Protein AF-A0A7R9Y5I1-F1 (afdb_monomer_lite)

Radius of gyration: 25.06 Å; chains: 1; bounding box: 106×55×56 Å

Organism: NCBI:txid156133

Sequence (239 aa):
ASYPATSTHGEDSTMQVNLGSGLNMSVQQTVLPGGDVELLLHVRSDYGGGAPDVMLHWGLLLPGSGAWVLPPENSLPPASKVHKRKAIQSPFYRDDQLGHAALTMVVPAGMGAEALTFVMREGYDNWLKDGRSDFVLPLAGAVGSISDELARAAAYAKWELAGKPALDEEAAYDMFEAAVTELQRELRSGAALADLEVRLLGKSSASSAPVQPARSAPAPAPARREVVAPPPRGAAGGG

pLDDT: mean 77.08, std 20.84, range [23.28, 98.06]

Structure (mmCIF, N/CA/C/O backbone):
data_AF-A0A7R9Y5I1-F1
#
_entry.id   AF-A0A7R9Y5I1-F1
#
loop_
_atom_site.group_PDB
_atom_site.id
_atom_site.type_symbol
_atom_site.label_atom_id
_atom_site.label_alt_id
_atom_site.label_comp_id
_atom_site.label_asym_id
_atom_site.label_entity_id
_atom_site.label_seq_id
_atom_site.pdbx_PDB_ins_code
_atom_site.Cartn_x
_atom_site.Cartn_y
_atom_site.Cartn_z
_atom_site.occupancy
_atom_site.B_iso_or_equiv
_atom_site.auth_seq_id
_atom_site.auth_comp_id
_atom_site.auth_asym_id
_atom_site.auth_atom_id
_atom_site.pdbx_PDB_model_num
ATOM 1 N N . ALA A 1 1 ? -24.715 36.093 -13.351 1.00 34.47 1 ALA A N 1
ATOM 2 C CA . ALA A 1 1 ? -24.810 35.096 -12.271 1.00 34.47 1 ALA A CA 1
ATOM 3 C C . ALA A 1 1 ? -23.655 34.130 -12.460 1.00 34.47 1 ALA A C 1
ATOM 5 O O . ALA A 1 1 ? -23.682 33.361 -13.410 1.00 34.47 1 ALA A O 1
ATOM 6 N N . SER A 1 2 ? -22.612 34.257 -11.645 1.00 27.94 2 SER A N 1
ATOM 7 C CA . SER A 1 2 ? -21.444 33.377 -11.699 1.00 27.94 2 SER A CA 1
ATOM 8 C C . SER A 1 2 ? -21.366 32.664 -10.361 1.00 27.94 2 SER A C 1
ATOM 10 O O . SER A 1 2 ? -21.191 33.311 -9.331 1.00 27.94 2 SER A O 1
ATOM 12 N N . TYR A 1 3 ? -21.572 31.353 -10.378 1.00 23.28 3 TYR A N 1
ATOM 13 C CA . TYR A 1 3 ? -21.308 30.498 -9.230 1.00 23.28 3 TYR A CA 1
ATOM 14 C C . TYR A 1 3 ? -19.792 30.290 -9.128 1.00 23.28 3 TYR A C 1
ATOM 16 O O . TYR A 1 3 ? -19.169 30.005 -10.155 1.00 23.28 3 TYR A O 1
ATOM 24 N N . PRO A 1 4 ? -19.170 30.418 -7.946 1.00 31.45 4 PRO A N 1
ATOM 25 C CA . PRO A 1 4 ? -17.821 29.913 -7.764 1.00 31.45 4 PRO A CA 1
ATOM 26 C C . PRO A 1 4 ? -17.862 28.382 -7.763 1.00 31.45 4 PRO A C 1
ATOM 28 O O . PRO A 1 4 ? -18.643 27.768 -7.036 1.00 31.45 4 PRO A O 1
ATOM 31 N N . ALA A 1 5 ? -17.021 27.777 -8.599 1.00 27.78 5 ALA A N 1
ATOM 32 C CA . ALA A 1 5 ? -16.736 26.354 -8.558 1.00 27.78 5 ALA A CA 1
ATOM 33 C C . ALA A 1 5 ? -16.132 26.017 -7.187 1.00 27.78 5 ALA A C 1
ATOM 35 O O . ALA A 1 5 ? -15.043 26.476 -6.842 1.00 27.78 5 ALA A O 1
ATOM 36 N N . THR A 1 6 ? -16.855 25.234 -6.394 1.00 27.58 6 THR A N 1
ATOM 37 C CA . THR A 1 6 ? -16.321 24.562 -5.212 1.00 27.58 6 THR A CA 1
ATOM 38 C C . THR A 1 6 ? -15.284 23.549 -5.674 1.00 27.58 6 THR A C 1
ATOM 40 O O . THR A 1 6 ? -15.627 22.462 -6.134 1.00 27.58 6 THR A O 1
ATOM 43 N N . SER A 1 7 ? -14.016 23.939 -5.576 1.00 25.72 7 SER A N 1
ATOM 44 C CA . SER A 1 7 ? -12.885 23.023 -5.635 1.00 25.72 7 SER A CA 1
ATOM 45 C C . SER A 1 7 ? -12.958 22.148 -4.386 1.00 25.72 7 SER A C 1
ATOM 47 O O . SER A 1 7 ? -12.634 22.591 -3.284 1.00 25.72 7 SER A O 1
ATOM 49 N N . THR A 1 8 ? -13.499 20.944 -4.532 1.00 28.83 8 THR A N 1
ATOM 50 C CA . THR A 1 8 ? -13.425 19.912 -3.502 1.00 28.83 8 THR A CA 1
ATOM 51 C C . THR A 1 8 ? -11.999 19.380 -3.525 1.00 28.83 8 THR A C 1
ATOM 53 O O . THR A 1 8 ? -11.581 18.706 -4.461 1.00 28.83 8 THR A O 1
ATOM 56 N N . HIS A 1 9 ? -11.218 19.786 -2.526 1.00 32.59 9 HIS A N 1
ATOM 57 C CA . HIS A 1 9 ? -9.907 19.221 -2.232 1.00 32.59 9 HIS A CA 1
ATOM 58 C C . HIS A 1 9 ? -10.115 17.737 -1.897 1.00 32.59 9 HIS A C 1
ATOM 60 O O . HIS A 1 9 ? -10.566 17.408 -0.804 1.00 32.59 9 HIS A O 1
ATOM 66 N N . GLY A 1 10 ? -9.859 16.847 -2.856 1.00 36.28 10 GLY A N 1
ATOM 67 C CA . GLY A 1 10 ? -9.491 15.475 -2.532 1.00 36.28 10 GLY A CA 1
ATOM 68 C C . GLY A 1 10 ? -8.057 15.529 -2.026 1.00 36.28 10 GLY A C 1
ATOM 69 O O . GLY A 1 10 ? -7.175 15.977 -2.756 1.00 36.28 10 GLY A O 1
ATOM 70 N N . GLU A 1 11 ? -7.833 15.186 -0.763 1.00 43.94 11 GLU A N 1
ATOM 71 C CA . GLU A 1 11 ? -6.495 15.134 -0.178 1.00 43.94 11 GLU A CA 1
ATOM 72 C C . GLU A 1 11 ? -5.692 14.012 -0.849 1.00 43.94 11 GLU A C 1
ATOM 74 O O . GLU A 1 11 ? -5.769 12.849 -0.460 1.00 43.94 11 GLU A O 1
ATOM 79 N N . ASP A 1 12 ? -4.945 14.360 -1.897 1.00 52.84 12 ASP A N 1
ATOM 80 C CA . ASP A 1 12 ? -4.034 13.447 -2.581 1.00 52.84 12 ASP A CA 1
ATOM 81 C C . ASP A 1 12 ? -2.858 13.129 -1.644 1.00 52.84 12 ASP A C 1
ATOM 83 O O . ASP A 1 12 ? -1.912 13.907 -1.472 1.00 52.84 12 ASP A O 1
ATOM 87 N N . SER A 1 13 ? -2.964 12.003 -0.943 1.00 66.19 13 SER A N 1
ATOM 88 C CA . SER A 1 13 ? -1.971 11.573 0.036 1.00 66.19 13 SER A CA 1
ATOM 89 C C . SER A 1 13 ? -0.846 10.833 -0.677 1.00 66.19 13 SER A C 1
ATOM 91 O O . SER A 1 13 ? -1.005 9.684 -1.091 1.00 66.19 13 SER A O 1
ATOM 93 N N . THR A 1 14 ? 0.313 11.483 -0.807 1.00 82.62 14 THR A N 1
ATOM 94 C CA . THR A 1 14 ? 1.526 10.839 -1.329 1.00 82.62 14 THR A CA 1
ATOM 95 C C . THR A 1 14 ? 2.334 10.209 -0.192 1.00 82.62 14 THR A C 1
ATOM 97 O O . THR A 1 14 ? 2.837 10.909 0.686 1.00 82.62 14 THR A O 1
ATOM 100 N N . MET A 1 15 ? 2.518 8.891 -0.232 1.00 86.12 15 MET A N 1
ATOM 101 C CA . MET A 1 15 ? 3.342 8.119 0.701 1.00 86.12 15 MET A CA 1
ATOM 102 C C . MET A 1 15 ? 4.668 7.720 0.048 1.00 86.12 15 MET A C 1
ATOM 104 O O . MET A 1 15 ? 4.711 7.425 -1.143 1.00 86.12 15 MET A O 1
ATOM 108 N N . GLN A 1 16 ? 5.751 7.678 0.826 1.00 89.50 16 GLN A N 1
ATOM 109 C CA . GLN A 1 16 ? 7.051 7.170 0.371 1.00 89.50 16 GLN A CA 1
ATOM 110 C C . GLN A 1 16 ? 7.378 5.860 1.084 1.00 89.50 16 GLN A C 1
ATOM 112 O O . GLN A 1 16 ? 7.307 5.783 2.311 1.00 89.50 16 GLN A O 1
ATOM 117 N N . VAL A 1 17 ? 7.776 4.851 0.315 1.00 92.00 17 VAL A N 1
ATOM 118 C CA . VAL A 1 17 ? 8.181 3.529 0.793 1.00 92.00 17 VAL A CA 1
ATOM 119 C C . VAL A 1 17 ? 9.608 3.264 0.325 1.00 92.00 17 VAL A C 1
ATOM 121 O O . VAL A 1 17 ? 9.887 3.261 -0.873 1.00 92.00 17 VAL A O 1
ATOM 124 N N . ASN A 1 18 ? 10.518 3.024 1.267 1.00 92.38 18 ASN A N 1
ATOM 125 C CA . ASN A 1 18 ? 11.867 2.564 0.950 1.00 92.38 18 ASN A CA 1
ATOM 126 C C . ASN A 1 18 ? 11.812 1.059 0.668 1.00 92.38 18 ASN A C 1
ATOM 128 O O . ASN A 1 18 ? 11.455 0.280 1.550 1.00 92.38 18 ASN A O 1
ATOM 132 N N . LEU A 1 19 ? 12.149 0.655 -0.556 1.00 94.06 19 LEU A N 1
ATOM 133 C CA . LEU A 1 19 ? 12.110 -0.747 -0.974 1.00 94.06 19 LEU A CA 1
ATOM 134 C C . LEU A 1 19 ? 13.423 -1.490 -0.680 1.00 94.06 19 LEU A C 1
ATOM 136 O O . LEU A 1 19 ? 13.504 -2.696 -0.896 1.00 94.06 19 LEU A O 1
ATOM 140 N N . GLY A 1 20 ? 14.450 -0.795 -0.191 1.00 89.19 20 GLY A N 1
ATOM 141 C CA . GLY A 1 20 ? 15.807 -1.315 -0.077 1.00 89.19 20 GLY A CA 1
ATOM 142 C C . GLY A 1 20 ? 16.564 -1.259 -1.404 1.00 89.19 20 GLY A C 1
ATOM 143 O O . GLY A 1 20 ? 16.027 -0.877 -2.440 1.00 89.19 20 GLY A O 1
ATOM 144 N N . SER A 1 21 ? 17.855 -1.602 -1.365 1.00 86.94 21 SER A N 1
ATOM 145 C CA . SER A 1 21 ? 18.733 -1.616 -2.550 1.00 86.94 21 SER A CA 1
ATOM 146 C C . SER A 1 21 ? 18.765 -0.296 -3.340 1.00 86.94 21 SER A C 1
ATOM 148 O O . SER A 1 21 ? 18.951 -0.309 -4.550 1.00 86.94 21 SER A O 1
ATOM 150 N N . GLY A 1 22 ? 18.562 0.848 -2.674 1.00 91.12 22 GLY A N 1
ATOM 151 C CA . GLY A 1 22 ? 18.509 2.162 -3.331 1.00 91.12 22 GLY A CA 1
ATOM 152 C C . GLY A 1 22 ? 17.258 2.396 -4.186 1.00 91.12 22 GLY A C 1
ATOM 153 O O . GLY A 1 22 ? 17.244 3.329 -4.985 1.00 91.12 22 GLY A O 1
ATOM 154 N N . LEU A 1 23 ? 16.224 1.559 -4.049 1.00 94.62 23 LEU A N 1
ATOM 155 C CA . LEU A 1 23 ? 14.930 1.748 -4.694 1.00 94.62 23 LEU A CA 1
ATOM 156 C C . LEU A 1 23 ? 13.938 2.409 -3.737 1.00 94.62 23 LEU A C 1
ATOM 158 O O . LEU A 1 23 ? 13.774 1.996 -2.588 1.00 94.62 23 LEU A O 1
ATOM 162 N N . ASN A 1 24 ? 13.214 3.395 -4.253 1.00 94.69 24 ASN A N 1
ATOM 163 C CA . ASN A 1 24 ? 12.173 4.109 -3.527 1.00 94.69 24 ASN A CA 1
ATOM 164 C C . ASN A 1 24 ? 10.874 4.080 -4.326 1.00 94.69 24 ASN A C 1
ATOM 166 O O . ASN A 1 24 ? 10.884 4.222 -5.552 1.00 94.69 24 ASN A O 1
ATOM 170 N N . MET A 1 25 ? 9.759 3.913 -3.621 1.00 96.31 25 MET A N 1
ATOM 171 C CA . MET A 1 25 ? 8.425 3.923 -4.196 1.00 96.31 25 MET A CA 1
ATOM 172 C C . MET A 1 25 ? 7.593 5.061 -3.617 1.00 96.31 25 MET A C 1
ATOM 174 O O . MET A 1 25 ? 7.352 5.117 -2.416 1.00 96.31 25 MET A O 1
ATOM 178 N N . SER A 1 26 ? 7.105 5.926 -4.496 1.00 96.12 26 SER A N 1
ATOM 179 C CA . SER A 1 26 ? 6.079 6.912 -4.190 1.00 96.12 26 SER A CA 1
ATOM 180 C C . SER A 1 26 ? 4.714 6.315 -4.504 1.00 96.12 26 SER A C 1
ATOM 182 O O . SER A 1 26 ? 4.522 5.762 -5.585 1.00 96.12 26 SER A O 1
ATOM 184 N N . VAL A 1 27 ? 3.764 6.451 -3.590 1.00 96.38 27 VAL A N 1
ATOM 185 C CA . VAL A 1 27 ? 2.391 5.971 -3.749 1.00 96.38 27 VAL A CA 1
ATOM 186 C C . VAL A 1 27 ? 1.450 7.147 -3.593 1.00 96.38 27 VAL A C 1
ATOM 188 O O . VAL A 1 27 ? 1.446 7.783 -2.546 1.00 96.38 27 VAL A O 1
ATOM 191 N N . GLN A 1 28 ? 0.648 7.416 -4.611 1.00 95.38 28 GLN A N 1
ATOM 192 C CA . GLN A 1 28 ? -0.490 8.326 -4.523 1.00 95.38 28 GLN A CA 1
ATOM 193 C C . GLN A 1 28 ? -1.766 7.511 -4.376 1.00 95.38 28 GLN A C 1
ATOM 195 O O . GLN A 1 28 ? -1.918 6.480 -5.039 1.00 95.38 28 GLN A O 1
ATOM 200 N N . GLN A 1 29 ? -2.651 7.957 -3.488 1.00 94.06 29 GLN A N 1
ATOM 201 C CA . GLN A 1 29 ? -3.946 7.328 -3.262 1.00 94.06 29 GLN A CA 1
ATOM 202 C C . GLN A 1 29 ? -5.057 8.335 -3.509 1.00 94.06 29 GLN A C 1
ATOM 204 O O . GLN A 1 29 ? -5.076 9.403 -2.900 1.00 94.06 29 GLN A O 1
ATOM 209 N N . THR A 1 30 ? -6.010 7.963 -4.357 1.00 90.75 30 THR A N 1
ATOM 210 C CA . THR A 1 30 ? -7.212 8.754 -4.617 1.00 90.75 30 THR A CA 1
ATOM 211 C C . THR A 1 30 ? -8.443 7.913 -4.308 1.00 90.75 30 THR A C 1
ATOM 213 O O . THR A 1 30 ? -8.660 6.865 -4.913 1.00 90.75 30 THR A O 1
ATOM 216 N N . VAL A 1 31 ? -9.269 8.375 -3.367 1.00 86.88 31 VAL A N 1
ATOM 217 C CA . VAL A 1 31 ? -10.574 7.759 -3.094 1.00 86.88 31 VAL A CA 1
ATOM 218 C C . VAL A 1 31 ? -11.566 8.235 -4.155 1.00 86.88 31 VAL A C 1
ATOM 220 O O . VAL A 1 31 ? -11.877 9.424 -4.250 1.00 86.88 31 VAL A O 1
ATOM 223 N N . LEU A 1 32 ? -12.051 7.307 -4.973 1.00 86.31 32 LEU A N 1
ATOM 224 C CA . LEU A 1 32 ? -12.976 7.566 -6.071 1.00 86.31 32 LEU A CA 1
ATOM 225 C C . LEU A 1 32 ? -14.430 7.682 -5.576 1.00 86.31 32 LEU A C 1
ATOM 227 O O . LEU A 1 32 ? -14.791 7.130 -4.529 1.00 86.31 32 LEU A O 1
ATOM 231 N N . PRO A 1 33 ? -15.322 8.335 -6.347 1.00 80.44 33 PRO A N 1
ATOM 232 C CA . PRO A 1 33 ? -16.759 8.279 -6.092 1.00 80.44 33 PRO A CA 1
ATOM 233 C C . PRO A 1 33 ? -17.254 6.824 -6.072 1.00 80.44 33 PRO A C 1
ATOM 235 O O . PRO A 1 33 ? -17.137 6.112 -7.064 1.00 80.44 33 PRO A O 1
ATOM 238 N N . GLY A 1 34 ? -17.807 6.384 -4.939 1.00 76.62 34 GLY A N 1
ATOM 239 C CA . GLY A 1 34 ? -18.168 4.977 -4.695 1.00 76.62 34 GLY A CA 1
ATOM 240 C C . GLY A 1 34 ? -17.264 4.264 -3.684 1.00 76.62 34 GLY A C 1
ATOM 241 O O . GLY A 1 34 ? -17.616 3.178 -3.231 1.00 76.62 34 GLY A O 1
ATOM 242 N N . GLY A 1 35 ? -16.162 4.902 -3.274 1.00 79.75 35 GLY A N 1
ATOM 243 C CA . GLY A 1 35 ? -15.268 4.443 -2.209 1.00 79.75 35 GLY A CA 1
ATOM 244 C C . GLY A 1 35 ? -14.093 3.592 -2.685 1.00 79.75 35 GLY A C 1
ATOM 245 O O . GLY A 1 35 ? -13.255 3.227 -1.864 1.00 79.75 35 GLY A O 1
ATOM 246 N N . ASP A 1 36 ? -14.033 3.243 -3.973 1.00 88.81 36 ASP A N 1
ATOM 247 C CA . ASP A 1 36 ? -12.886 2.532 -4.545 1.00 88.81 36 ASP A CA 1
ATOM 248 C C . ASP A 1 36 ? -11.617 3.377 -4.384 1.00 88.81 36 ASP A C 1
ATOM 250 O O . ASP A 1 36 ? -11.672 4.606 -4.438 1.00 88.81 36 ASP A O 1
ATOM 254 N N . VAL A 1 37 ? -10.467 2.730 -4.211 1.00 92.75 37 VAL A N 1
ATOM 255 C CA . VAL A 1 37 ? -9.187 3.427 -4.030 1.00 92.75 37 VAL A CA 1
ATOM 256 C C . VAL A 1 37 ? -8.325 3.220 -5.264 1.00 92.75 37 VAL A C 1
ATOM 258 O O . VAL A 1 37 ? -7.902 2.099 -5.550 1.00 92.75 37 VAL A O 1
ATOM 261 N N . GLU A 1 38 ? -8.049 4.294 -5.994 1.00 94.94 38 GLU A N 1
ATOM 262 C CA . GLU A 1 38 ? -7.032 4.298 -7.041 1.00 94.94 38 GLU A CA 1
ATOM 263 C C . GLU A 1 38 ? -5.650 4.497 -6.415 1.00 94.94 38 GLU A C 1
ATOM 265 O O . GLU A 1 38 ? -5.439 5.400 -5.605 1.00 94.94 38 GLU A O 1
ATOM 270 N N . LEU A 1 39 ? -4.711 3.639 -6.801 1.00 96.00 39 LEU A N 1
ATOM 271 C CA . LEU A 1 39 ? -3.313 3.694 -6.408 1.00 96.00 39 LEU A CA 1
ATOM 272 C C . LEU A 1 39 ? -2.459 3.969 -7.641 1.00 96.00 39 LEU A C 1
ATOM 274 O O . LEU A 1 39 ? -2.510 3.216 -8.619 1.00 96.00 39 LEU A O 1
ATOM 278 N N . LEU A 1 40 ? -1.619 4.995 -7.554 1.00 96.94 40 LEU A N 1
ATOM 279 C CA . LEU A 1 40 ? -0.566 5.271 -8.522 1.00 96.94 40 LEU A CA 1
ATOM 280 C C . LEU A 1 40 ? 0.795 5.070 -7.850 1.00 96.94 40 LEU A C 1
ATOM 282 O O . LEU A 1 40 ? 1.194 5.830 -6.967 1.00 96.94 40 LEU A O 1
ATOM 286 N N . LEU A 1 41 ? 1.500 4.018 -8.263 1.00 97.56 41 LEU A N 1
ATOM 287 C CA . LEU A 1 41 ? 2.793 3.618 -7.717 1.00 97.56 41 LEU A CA 1
ATOM 288 C C . LEU A 1 41 ? 3.907 4.013 -8.687 1.00 97.56 41 LEU A C 1
ATOM 290 O O . LEU A 1 41 ? 3.934 3.542 -9.822 1.00 97.56 41 LEU A O 1
ATOM 294 N N . HIS A 1 42 ? 4.857 4.824 -8.227 1.00 96.81 42 HIS A N 1
ATOM 295 C CA . HIS A 1 42 ? 6.058 5.207 -8.967 1.00 96.81 42 HIS A CA 1
ATOM 296 C C . HIS A 1 42 ? 7.306 4.690 -8.264 1.00 96.81 42 HIS A C 1
ATOM 298 O O . HIS A 1 42 ? 7.556 5.055 -7.120 1.00 96.81 42 HIS A O 1
ATOM 304 N N . VAL A 1 43 ? 8.129 3.913 -8.963 1.00 96.75 43 VAL A N 1
ATOM 305 C CA . VAL A 1 43 ? 9.401 3.388 -8.456 1.00 96.75 43 VAL A CA 1
ATOM 306 C C . VAL A 1 43 ? 10.568 4.058 -9.171 1.00 96.75 43 VAL A C 1
ATOM 308 O O . VAL A 1 43 ? 10.572 4.187 -10.400 1.00 96.75 43 VAL A O 1
ATOM 311 N N . ARG A 1 44 ? 11.569 4.477 -8.396 1.00 95.12 44 ARG A N 1
ATOM 312 C CA . ARG A 1 44 ? 12.820 5.077 -8.879 1.00 95.12 44 ARG A CA 1
ATOM 313 C C . ARG A 1 44 ? 14.027 4.469 -8.173 1.00 95.12 44 ARG A C 1
ATOM 315 O O . ARG A 1 44 ? 13.896 3.923 -7.081 1.00 95.12 44 ARG A O 1
ATOM 322 N N . SER A 1 45 ? 15.185 4.587 -8.818 1.00 92.75 45 SER A N 1
ATOM 323 C CA . SER A 1 45 ? 16.490 4.212 -8.267 1.00 92.75 45 SER A CA 1
ATOM 324 C C . SER A 1 45 ? 17.312 5.453 -7.938 1.00 92.75 45 SER A C 1
ATOM 326 O O . SER A 1 45 ? 17.414 6.369 -8.757 1.00 92.75 45 SER A O 1
ATOM 328 N N . ASP A 1 46 ? 17.951 5.447 -6.773 1.00 88.69 46 ASP A N 1
ATOM 329 C CA . ASP A 1 46 ? 18.855 6.508 -6.324 1.00 88.69 46 ASP A CA 1
ATOM 330 C C . ASP A 1 46 ? 20.192 6.497 -7.085 1.00 88.69 46 ASP A C 1
ATOM 332 O O . ASP A 1 46 ? 20.920 7.489 -7.094 1.00 88.69 46 ASP A O 1
ATOM 336 N N . TYR A 1 47 ? 20.524 5.389 -7.756 1.00 82.25 47 TYR A N 1
ATOM 337 C CA . TYR A 1 47 ? 21.772 5.239 -8.512 1.00 82.25 47 TYR A CA 1
ATOM 338 C C . TYR A 1 47 ? 21.728 5.879 -9.908 1.00 82.25 47 TYR A C 1
ATOM 340 O O . TYR A 1 47 ? 22.737 5.886 -10.616 1.00 82.25 47 TYR A O 1
ATOM 348 N N . GLY A 1 48 ? 20.577 6.437 -10.300 1.00 73.69 48 GLY A N 1
ATOM 349 C CA . GLY A 1 48 ? 20.339 6.928 -11.655 1.00 73.69 48 GLY A CA 1
ATOM 350 C C . GLY A 1 48 ? 20.304 5.802 -12.697 1.00 73.69 48 GLY A C 1
ATOM 351 O O . GLY A 1 48 ? 20.405 4.619 -12.376 1.00 73.69 48 GLY A O 1
ATOM 352 N N . GLY A 1 49 ? 20.146 6.173 -13.969 1.00 80.94 49 GLY A N 1
ATOM 353 C CA . GLY A 1 49 ? 20.011 5.229 -15.083 1.00 80.94 49 GLY A CA 1
ATOM 354 C C . GLY A 1 49 ? 18.568 5.061 -15.566 1.00 80.94 49 GLY A C 1
ATOM 355 O O . GLY A 1 49 ? 17.739 5.948 -15.376 1.00 80.94 49 GLY A O 1
ATOM 356 N N . GLY A 1 50 ? 18.301 3.942 -16.248 1.00 88.00 50 GLY A N 1
ATOM 357 C CA . GLY A 1 50 ? 16.974 3.608 -16.777 1.00 88.00 50 GLY A CA 1
ATOM 358 C C . GLY A 1 50 ? 15.965 3.239 -15.687 1.00 88.00 50 GLY A C 1
ATOM 359 O O . GLY A 1 50 ? 16.291 3.178 -14.500 1.00 88.00 50 GLY A O 1
ATOM 360 N N . ALA A 1 51 ? 14.725 2.969 -16.090 1.00 91.75 51 ALA A N 1
ATOM 361 C CA . ALA A 1 51 ? 13.672 2.594 -15.159 1.00 91.75 51 ALA A CA 1
ATOM 362 C C . ALA A 1 51 ? 14.012 1.256 -14.481 1.00 91.75 51 ALA A C 1
ATOM 364 O O . ALA A 1 51 ? 14.429 0.327 -15.182 1.00 91.75 51 ALA A O 1
ATOM 365 N N . PRO A 1 52 ? 13.788 1.102 -13.164 1.00 93.38 52 PRO A N 1
ATOM 366 C CA . PRO A 1 52 ? 14.017 -0.167 -12.478 1.00 93.38 52 PRO A CA 1
ATOM 367 C C . PRO A 1 52 ? 13.253 -1.328 -13.135 1.00 93.38 52 PRO A C 1
ATOM 369 O O . PRO A 1 52 ? 12.100 -1.171 -13.543 1.00 93.38 52 PRO A O 1
ATOM 372 N N . ASP A 1 53 ? 13.888 -2.498 -13.236 1.00 93.25 53 ASP A N 1
ATOM 373 C CA . ASP A 1 53 ? 13.230 -3.737 -13.664 1.00 93.25 53 ASP A CA 1
ATOM 374 C C . ASP A 1 53 ? 12.632 -4.438 -12.442 1.00 93.25 53 ASP A C 1
ATOM 376 O O . ASP A 1 53 ? 13.289 -5.234 -11.765 1.00 93.25 53 ASP A O 1
ATOM 380 N N . VAL A 1 54 ? 11.394 -4.065 -12.115 1.00 95.81 54 VAL A N 1
ATOM 381 C CA . VAL A 1 54 ? 10.694 -4.513 -10.910 1.00 95.81 54 VAL A CA 1
ATOM 382 C C . VAL A 1 54 ? 9.302 -5.055 -11.217 1.00 95.81 54 VAL A C 1
ATOM 384 O O . VAL A 1 54 ? 8.638 -4.664 -12.179 1.00 95.81 54 VAL A O 1
ATOM 387 N N . MET A 1 55 ? 8.837 -5.960 -10.360 1.00 97.19 55 MET A N 1
ATOM 388 C CA . MET A 1 55 ? 7.510 -6.560 -10.419 1.00 97.19 55 MET A CA 1
ATOM 389 C C . MET A 1 55 ? 6.844 -6.526 -9.048 1.00 97.19 55 MET A C 1
ATOM 391 O O . MET A 1 55 ? 7.433 -6.956 -8.053 1.00 97.19 55 MET A O 1
ATOM 395 N N . LEU A 1 56 ? 5.585 -6.090 -9.025 1.00 98.06 56 LEU A N 1
ATOM 396 C CA . LEU A 1 56 ? 4.757 -6.085 -7.828 1.00 98.06 56 LEU A CA 1
ATOM 397 C C . LEU A 1 56 ? 4.205 -7.491 -7.577 1.00 98.06 56 LEU A C 1
ATOM 399 O O . LEU A 1 56 ? 3.444 -7.992 -8.403 1.00 98.06 56 LEU A O 1
ATOM 403 N N . HIS A 1 57 ? 4.558 -8.124 -6.455 1.00 97.19 57 HIS A N 1
ATOM 404 C CA . HIS A 1 57 ? 3.927 -9.359 -5.981 1.00 97.19 57 HIS A CA 1
ATOM 405 C C . HIS A 1 57 ? 3.075 -9.057 -4.752 1.00 97.19 57 HIS A C 1
ATOM 407 O O . HIS A 1 57 ? 3.617 -8.734 -3.697 1.00 97.19 57 HIS A O 1
ATOM 413 N N . TRP A 1 58 ? 1.755 -9.126 -4.894 1.00 97.44 58 TRP A N 1
ATOM 414 C CA . TRP A 1 58 ? 0.848 -8.484 -3.947 1.00 97.44 58 TRP A CA 1
ATOM 415 C C . TRP A 1 58 ? -0.443 -9.258 -3.695 1.00 97.44 58 TRP A C 1
ATOM 417 O O . TRP A 1 58 ? -0.849 -10.128 -4.470 1.00 97.44 58 TRP A O 1
ATOM 427 N N . GLY A 1 59 ?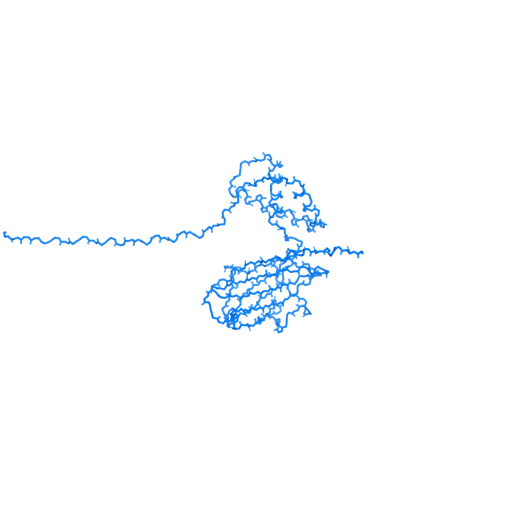 -1.094 -8.892 -2.599 1.00 96.19 59 GLY A N 1
ATOM 428 C CA . GLY A 1 59 ? -2.453 -9.256 -2.235 1.00 96.19 59 GLY A CA 1
ATOM 429 C C . GLY A 1 59 ? -3.082 -8.148 -1.392 1.00 96.19 59 GLY A C 1
ATOM 430 O O . GLY A 1 59 ? -2.482 -7.099 -1.156 1.00 96.19 59 GLY A O 1
ATOM 431 N N . LEU A 1 60 ? -4.304 -8.384 -0.937 1.00 94.25 60 LEU A N 1
ATOM 432 C CA . LEU A 1 60 ? -5.033 -7.474 -0.062 1.00 94.25 60 LEU A CA 1
ATOM 433 C C . LEU A 1 60 ? -5.152 -8.072 1.337 1.00 94.25 60 LEU A C 1
ATOM 435 O O . LEU A 1 60 ? -5.260 -9.289 1.491 1.00 94.25 60 LEU A O 1
ATOM 439 N N . LEU A 1 61 ? -5.150 -7.210 2.347 1.00 91.50 61 LEU A N 1
ATOM 440 C CA . LEU A 1 61 ? -5.451 -7.574 3.725 1.00 91.50 61 LEU A CA 1
ATOM 441 C C . LEU A 1 61 ? -6.875 -7.140 4.051 1.00 91.50 61 LEU A C 1
ATOM 443 O O . LEU A 1 61 ? -7.218 -5.961 3.949 1.00 91.50 61 LEU A O 1
ATOM 447 N N . LEU A 1 62 ? -7.695 -8.111 4.446 1.00 85.56 62 LEU A N 1
ATOM 448 C CA . LEU A 1 62 ? -9.011 -7.858 5.021 1.00 85.56 62 LEU A CA 1
ATOM 449 C C . LEU A 1 62 ? -8.905 -7.656 6.544 1.00 85.56 62 LEU A C 1
ATOM 451 O O . LEU A 1 62 ? -8.012 -8.250 7.167 1.00 85.56 62 LEU A O 1
ATOM 455 N N . PRO A 1 63 ? -9.846 -6.909 7.150 1.00 76.94 63 PRO A N 1
ATOM 456 C CA . PRO A 1 63 ? -9.915 -6.680 8.586 1.00 76.94 63 PRO A CA 1
ATOM 457 C C . PRO A 1 63 ? -9.732 -7.965 9.396 1.00 76.94 63 PRO A C 1
ATOM 459 O O . PRO A 1 63 ? -10.476 -8.934 9.235 1.00 76.94 63 PRO A O 1
ATOM 462 N N . GLY A 1 64 ? -8.721 -7.988 10.267 1.00 69.12 64 GLY A N 1
ATOM 463 C CA . GLY A 1 64 ? -8.467 -9.091 11.204 1.00 69.12 64 GLY A CA 1
ATOM 464 C C . GLY A 1 64 ? -8.062 -10.436 10.582 1.00 69.12 64 GLY A C 1
ATOM 465 O O . GLY A 1 64 ? -7.855 -11.396 11.321 1.00 69.12 64 GLY A O 1
ATOM 466 N N . SER A 1 65 ? -7.933 -10.537 9.255 1.00 71.38 65 SER A N 1
ATOM 467 C CA . SER A 1 65 ? -7.623 -11.806 8.587 1.00 71.38 65 SER A CA 1
ATOM 468 C C . SER A 1 65 ? -6.139 -12.168 8.670 1.00 71.38 65 SER A C 1
ATOM 470 O O . SER A 1 65 ? -5.812 -13.353 8.745 1.00 71.38 65 SER A O 1
ATOM 472 N N . GLY A 1 66 ? -5.242 -11.175 8.599 1.00 71.94 66 GLY A N 1
ATOM 473 C CA . GLY A 1 66 ? -3.785 -11.365 8.515 1.00 71.94 66 GLY A CA 1
ATOM 474 C C . GLY A 1 66 ? -3.301 -12.161 7.288 1.00 71.94 66 GLY A C 1
ATOM 475 O O . GLY A 1 66 ? -2.099 -12.287 7.072 1.00 71.94 66 GLY A O 1
ATOM 476 N N . ALA A 1 67 ? -4.217 -12.703 6.482 1.00 84.38 67 ALA A N 1
ATOM 477 C CA . ALA A 1 67 ? -3.944 -13.505 5.306 1.00 84.38 67 ALA A CA 1
ATOM 478 C C . ALA A 1 67 ? -4.117 -12.673 4.035 1.00 84.38 67 ALA A C 1
ATOM 480 O O . ALA A 1 67 ? -4.971 -11.792 3.954 1.00 84.38 67 ALA A O 1
ATOM 481 N N . TRP A 1 68 ? -3.316 -13.003 3.025 1.00 92.88 68 TRP A N 1
ATOM 482 C CA . TRP A 1 68 ? -3.414 -12.391 1.709 1.00 92.88 68 TRP A CA 1
ATOM 483 C C . TRP A 1 68 ? -4.675 -12.881 1.004 1.00 92.88 68 TRP A C 1
ATOM 485 O O . TRP A 1 68 ? -4.890 -14.087 0.847 1.00 92.88 68 TRP A O 1
ATOM 495 N N . VAL A 1 69 ? -5.480 -11.936 0.539 1.00 92.69 69 VAL A N 1
ATOM 496 C CA . VAL A 1 69 ? -6.676 -12.182 -0.261 1.00 92.69 69 VAL A CA 1
ATOM 497 C C . VAL A 1 69 ? -6.440 -11.669 -1.675 1.00 92.69 69 VAL A C 1
ATOM 499 O O . VAL A 1 69 ? -5.807 -10.633 -1.885 1.00 92.69 69 VAL A O 1
ATOM 502 N N . LEU A 1 70 ? -6.930 -12.416 -2.663 1.00 93.19 70 LEU A N 1
ATOM 503 C CA . LEU A 1 70 ? -6.853 -11.992 -4.053 1.00 93.19 70 LEU A CA 1
ATOM 504 C C . LEU A 1 70 ? -7.899 -10.901 -4.325 1.00 93.19 70 LEU A C 1
ATOM 506 O O . LEU A 1 70 ? -9.061 -11.086 -3.958 1.00 93.19 70 LEU A O 1
ATOM 510 N N . PRO A 1 71 ? -7.528 -9.800 -4.998 1.00 90.19 71 PRO A N 1
ATOM 511 C CA . PRO A 1 71 ? -8.505 -8.883 -5.575 1.00 90.19 71 PRO A CA 1
ATOM 512 C C . PRO A 1 71 ? -9.387 -9.594 -6.624 1.00 90.19 71 PRO A C 1
ATOM 514 O O . PRO A 1 71 ? -8.972 -10.615 -7.190 1.00 90.19 71 PRO A O 1
ATOM 517 N N . PRO A 1 72 ? -10.576 -9.050 -6.935 1.00 87.19 72 PRO A N 1
ATOM 518 C CA . PRO A 1 72 ? -11.390 -9.508 -8.054 1.00 87.19 72 PRO A CA 1
ATOM 519 C C . PRO A 1 72 ? -10.625 -9.447 -9.384 1.00 87.19 72 PRO A C 1
ATOM 521 O O . PRO A 1 72 ? -9.863 -8.518 -9.639 1.00 87.19 72 PRO A O 1
ATOM 524 N N . GLU A 1 73 ? -10.845 -10.423 -10.268 1.00 87.75 73 GLU A N 1
ATOM 525 C CA . GLU A 1 73 ? -10.111 -10.512 -11.541 1.00 87.75 73 GLU A CA 1
ATOM 526 C C . GLU A 1 73 ? -10.341 -9.288 -12.445 1.00 87.75 73 GLU A C 1
ATOM 528 O O . GLU A 1 73 ? -9.437 -8.842 -13.147 1.00 87.75 73 GLU A O 1
ATOM 533 N N . ASN A 1 74 ? -11.532 -8.691 -12.374 1.00 86.25 74 ASN A N 1
ATOM 534 C CA . ASN A 1 74 ? -11.894 -7.488 -13.122 1.00 86.25 74 ASN A CA 1
ATOM 535 C C . ASN A 1 74 ? -11.247 -6.197 -12.591 1.00 86.25 74 ASN A C 1
ATOM 537 O O . ASN A 1 74 ? -11.355 -5.175 -13.261 1.00 86.25 74 ASN A O 1
ATOM 541 N N . SER A 1 75 ? -10.595 -6.223 -11.423 1.00 88.12 75 SER A N 1
ATOM 542 C CA . SER A 1 75 ? -9.852 -5.077 -10.881 1.00 88.12 75 SER A CA 1
ATOM 543 C C . SER A 1 75 ? -8.334 -5.228 -11.036 1.00 88.12 75 SER A C 1
ATOM 545 O O . SER A 1 75 ? -7.570 -4.439 -10.480 1.00 88.12 75 SER A O 1
ATOM 547 N N . LEU A 1 76 ? -7.871 -6.261 -11.748 1.00 93.88 76 LEU A N 1
ATOM 548 C CA . LEU A 1 76 ? -6.447 -6.486 -11.954 1.00 93.88 76 LEU A CA 1
ATOM 549 C C . LEU A 1 76 ? -5.864 -5.488 -12.962 1.00 93.88 76 LEU A C 1
ATOM 551 O O . LEU A 1 76 ? -6.455 -5.272 -14.023 1.00 93.88 76 LEU A O 1
ATOM 555 N N . PRO A 1 77 ? -4.671 -4.933 -12.687 1.00 95.62 77 PRO A N 1
ATOM 556 C CA . PRO A 1 77 ? -3.950 -4.140 -13.670 1.00 95.62 77 PRO A CA 1
ATOM 557 C C . PRO A 1 77 ? -3.671 -4.913 -14.969 1.00 95.62 77 PRO A C 1
ATOM 559 O O . PRO A 1 77 ? -3.597 -6.149 -14.975 1.00 95.62 77 PRO A O 1
ATOM 562 N N . PRO A 1 78 ? -3.458 -4.207 -16.092 1.00 93.75 78 PRO A N 1
ATOM 563 C CA . PRO A 1 78 ? -3.058 -4.844 -17.337 1.00 93.75 78 PRO A CA 1
ATOM 564 C C . PRO A 1 78 ? -1.812 -5.725 -17.167 1.00 93.75 78 PRO A C 1
ATOM 566 O O . PRO A 1 78 ? -0.865 -5.374 -16.468 1.00 93.75 78 PRO A O 1
ATOM 569 N N . ALA A 1 79 ? -1.810 -6.877 -17.842 1.00 95.12 79 ALA A N 1
ATOM 570 C CA . ALA A 1 79 ? -0.737 -7.877 -17.804 1.00 95.12 79 ALA A CA 1
ATOM 571 C C . ALA A 1 79 ? -0.460 -8.526 -16.429 1.00 95.12 79 ALA A C 1
ATOM 573 O O . ALA A 1 79 ? 0.518 -9.272 -16.293 1.00 95.12 79 ALA A O 1
ATOM 574 N N . SER A 1 80 ? -1.332 -8.322 -15.437 1.00 96.75 80 SER A N 1
ATOM 575 C CA . SER A 1 80 ? -1.277 -9.048 -14.172 1.00 96.75 80 SER A CA 1
ATOM 576 C C . SER A 1 80 ? -1.517 -10.550 -14.342 1.00 96.75 80 SER A C 1
ATOM 578 O O . SER A 1 80 ? -2.272 -10.995 -15.207 1.00 96.75 80 SER A O 1
ATOM 580 N N . LYS A 1 81 ? -0.887 -11.355 -13.481 1.00 95.50 81 LYS A N 1
ATOM 581 C CA . LYS A 1 81 ? -1.059 -12.814 -13.440 1.00 95.50 81 LYS A CA 1
ATOM 582 C C . LYS A 1 81 ? -1.283 -13.296 -12.017 1.00 95.50 81 LYS A C 1
ATOM 584 O O . LYS A 1 81 ? -0.551 -12.917 -11.105 1.00 95.50 81 LYS A O 1
ATOM 589 N N . VAL A 1 82 ? -2.238 -14.204 -11.837 1.00 94.44 82 VAL A N 1
ATOM 590 C CA . VAL A 1 82 ? -2.418 -14.906 -10.563 1.00 94.44 82 VAL A CA 1
ATOM 591 C C . VAL A 1 82 ? -1.240 -15.859 -10.346 1.00 94.44 82 VAL A C 1
ATOM 593 O O . VAL A 1 82 ? -1.020 -16.795 -11.115 1.00 94.44 82 VAL A O 1
ATOM 596 N N . HIS A 1 83 ? -0.488 -15.649 -9.270 1.00 89.19 83 HIS A N 1
ATOM 597 C CA . HIS A 1 83 ? 0.647 -16.471 -8.875 1.00 89.19 83 HIS A CA 1
ATOM 598 C C . HIS A 1 83 ? 0.235 -17.454 -7.774 1.00 89.19 83 HIS A C 1
ATOM 600 O O . HIS A 1 83 ? -0.157 -17.065 -6.671 1.00 89.19 83 HIS A O 1
ATOM 606 N N . LYS A 1 84 ? 0.319 -18.759 -8.073 1.00 88.38 84 LYS A N 1
ATOM 607 C CA . LYS A 1 84 ? 0.032 -19.868 -7.135 1.00 88.38 84 LYS A CA 1
ATOM 608 C C . LYS A 1 84 ? -1.319 -19.759 -6.402 1.00 88.38 84 LYS A C 1
ATOM 610 O O . LYS A 1 84 ? -1.471 -20.328 -5.327 1.00 88.38 84 LYS A O 1
ATOM 615 N N . ARG A 1 85 ? -2.296 -19.042 -6.976 1.00 85.25 85 ARG A N 1
ATOM 616 C CA . ARG A 1 85 ? -3.618 -18.758 -6.376 1.00 85.25 85 ARG A CA 1
ATOM 617 C C . ARG A 1 85 ? -3.566 -18.059 -5.007 1.00 85.25 85 ARG A C 1
ATOM 619 O O . ARG A 1 85 ? -4.511 -18.178 -4.238 1.00 85.25 85 ARG A O 1
ATOM 626 N N . LYS A 1 86 ? -2.467 -17.372 -4.689 1.00 85.50 86 LYS A N 1
ATOM 627 C CA . LYS A 1 86 ? -2.267 -16.709 -3.386 1.00 85.50 86 LYS A CA 1
ATOM 628 C C . LYS A 1 86 ? -1.911 -15.234 -3.496 1.00 85.50 86 LYS A C 1
ATOM 630 O O . LYS A 1 86 ? -2.146 -14.486 -2.561 1.00 85.50 86 LYS A O 1
ATOM 635 N N . ALA A 1 87 ? -1.344 -14.838 -4.627 1.00 93.88 87 ALA A N 1
ATOM 636 C CA . ALA A 1 87 ? -0.932 -13.473 -4.881 1.00 93.88 87 ALA A CA 1
ATOM 637 C C . ALA A 1 87 ? -1.116 -13.137 -6.359 1.00 93.88 87 ALA A C 1
ATOM 639 O O . ALA A 1 87 ? -1.292 -14.023 -7.201 1.00 93.88 87 ALA A O 1
ATOM 640 N N . ILE A 1 88 ? -1.021 -11.857 -6.672 1.00 97.19 88 ILE A N 1
ATOM 641 C CA . ILE A 1 88 ? -0.985 -11.316 -8.021 1.00 97.19 88 ILE A CA 1
ATOM 642 C C . ILE A 1 88 ? 0.435 -10.845 -8.315 1.00 97.19 88 ILE A C 1
ATOM 644 O O . ILE A 1 88 ? 1.114 -10.304 -7.448 1.00 97.19 88 ILE A O 1
ATOM 648 N N . GLN A 1 89 ? 0.887 -11.052 -9.547 1.00 97.25 89 GLN A N 1
ATOM 649 C CA . GLN A 1 89 ? 2.085 -10.425 -10.084 1.00 97.25 89 GLN A CA 1
ATOM 650 C C . GLN A 1 89 ? 1.690 -9.391 -11.130 1.00 97.25 89 GLN A C 1
ATOM 652 O O . GLN A 1 89 ? 1.110 -9.768 -12.146 1.00 97.25 89 GLN A O 1
ATOM 657 N N . SER A 1 90 ? 2.010 -8.122 -10.886 1.00 97.88 90 SER A N 1
ATOM 658 C CA . SER A 1 90 ? 1.754 -7.009 -11.806 1.00 97.88 90 SER A CA 1
ATOM 659 C C . SER A 1 90 ? 3.078 -6.394 -12.269 1.00 97.88 90 SER A C 1
ATOM 661 O O . SER A 1 90 ? 3.905 -6.039 -11.423 1.00 97.88 90 SER A O 1
ATOM 663 N N . PRO A 1 91 ? 3.321 -6.278 -13.585 1.00 97.25 91 PRO A N 1
ATOM 664 C CA . PRO A 1 91 ? 4.480 -5.557 -14.093 1.00 97.25 91 PRO A CA 1
ATOM 665 C C . PRO A 1 91 ? 4.272 -4.041 -13.983 1.00 97.25 91 PRO A C 1
ATOM 667 O O . PRO A 1 91 ? 3.143 -3.562 -14.058 1.00 97.25 91 PRO A O 1
ATOM 670 N N . PHE A 1 92 ? 5.366 -3.292 -13.862 1.00 97.00 92 PHE A N 1
ATOM 671 C CA . PHE A 1 92 ? 5.344 -1.839 -14.015 1.00 97.00 92 PHE A CA 1
ATOM 672 C C . PHE A 1 92 ? 5.562 -1.458 -15.483 1.00 97.00 92 PHE A C 1
ATOM 674 O O . PHE A 1 92 ? 6.344 -2.096 -16.194 1.00 97.00 92 PHE A O 1
ATOM 681 N N . TYR A 1 93 ? 4.906 -0.388 -15.931 1.00 95.75 93 TYR A N 1
ATOM 682 C CA . TYR A 1 93 ? 5.293 0.306 -17.152 1.00 95.75 93 TYR A CA 1
ATOM 683 C C . TYR A 1 93 ? 6.631 1.004 -16.917 1.00 95.75 93 TYR A C 1
ATOM 685 O O . TYR A 1 93 ? 6.800 1.695 -15.915 1.00 95.75 93 TYR A O 1
ATOM 693 N N . ARG A 1 94 ? 7.586 0.816 -17.824 1.00 94.56 94 ARG A N 1
ATOM 694 C CA . ARG A 1 94 ? 8.943 1.348 -17.689 1.00 94.56 94 ARG A CA 1
ATOM 695 C C . ARG A 1 94 ? 9.136 2.515 -18.645 1.00 94.56 94 ARG A C 1
ATOM 697 O O . ARG A 1 94 ? 8.937 2.363 -19.848 1.00 94.56 94 ARG A O 1
ATOM 704 N N . ASP A 1 95 ? 9.569 3.645 -18.104 1.00 92.50 95 ASP A N 1
ATOM 705 C CA . ASP A 1 95 ? 10.055 4.783 -18.873 1.00 92.50 95 ASP A CA 1
ATOM 706 C C . ASP A 1 95 ? 11.551 4.962 -18.605 1.00 92.50 95 ASP A C 1
ATOM 708 O O . ASP A 1 95 ? 11.969 5.598 -17.634 1.00 92.50 95 ASP A O 1
ATOM 712 N N . ASP A 1 96 ? 12.367 4.360 -19.470 1.00 90.62 96 ASP A N 1
ATOM 713 C CA . ASP A 1 96 ? 13.824 4.417 -19.359 1.00 90.62 96 ASP A CA 1
ATOM 714 C C . ASP A 1 96 ? 14.388 5.824 -19.600 1.00 90.62 96 ASP A C 1
ATOM 716 O O . ASP A 1 96 ? 15.482 6.119 -19.122 1.00 90.62 96 ASP A O 1
ATOM 720 N N . GLN A 1 97 ? 13.664 6.706 -20.301 1.00 87.56 97 GLN A N 1
ATOM 721 C CA . GLN A 1 97 ? 14.114 8.083 -20.526 1.00 87.56 97 GLN A CA 1
ATOM 722 C C . GLN A 1 97 ? 13.950 8.932 -19.267 1.00 87.56 97 GLN A C 1
ATOM 724 O O . GLN A 1 97 ? 14.818 9.742 -18.945 1.00 87.56 97 GLN A O 1
ATOM 729 N N . LEU A 1 98 ? 12.842 8.735 -18.551 1.00 86.38 98 LEU A N 1
ATOM 730 C CA . LEU A 1 98 ? 12.548 9.422 -17.295 1.00 86.38 98 LEU A CA 1
ATOM 731 C C . LEU A 1 98 ? 13.033 8.654 -16.053 1.00 86.38 98 LEU A C 1
ATOM 733 O O . LEU A 1 98 ? 12.819 9.123 -14.934 1.00 86.38 98 LEU A O 1
ATOM 737 N N . GLY A 1 99 ? 13.655 7.483 -16.228 1.00 90.69 99 GLY A N 1
ATOM 738 C CA . GLY A 1 99 ? 14.240 6.683 -15.149 1.00 90.69 99 GLY A CA 1
ATOM 739 C C . GLY A 1 99 ? 13.228 6.209 -14.102 1.00 90.69 99 GLY A C 1
ATOM 740 O O . GLY A 1 99 ? 13.578 6.057 -12.931 1.00 90.69 99 GLY A O 1
ATOM 741 N N . HIS A 1 100 ? 11.961 6.019 -14.484 1.00 90.12 100 HIS A N 1
ATOM 742 C CA . HIS A 1 100 ? 10.906 5.633 -13.546 1.00 90.12 100 HIS A CA 1
ATOM 743 C C . HIS A 1 100 ? 10.051 4.483 -14.071 1.00 90.12 100 HIS A C 1
ATOM 745 O O . HIS A 1 100 ? 9.782 4.365 -15.267 1.00 90.12 100 HIS A O 1
ATOM 751 N N . ALA A 1 101 ? 9.609 3.636 -13.147 1.00 96.50 101 ALA A N 1
ATOM 752 C CA . ALA A 1 101 ? 8.635 2.588 -13.402 1.00 96.50 101 ALA A CA 1
ATOM 753 C C . ALA A 1 101 ? 7.307 2.975 -12.734 1.00 96.50 101 ALA A C 1
ATOM 755 O O . ALA A 1 101 ? 7.316 3.439 -11.595 1.00 96.50 101 ALA A O 1
ATOM 756 N N . ALA A 1 102 ? 6.179 2.822 -13.426 1.00 96.94 102 ALA A N 1
ATOM 757 C CA . ALA A 1 102 ? 4.862 3.236 -12.945 1.00 96.94 102 ALA A CA 1
ATOM 758 C C . ALA A 1 102 ? 3.822 2.115 -13.062 1.00 96.94 102 ALA A C 1
ATOM 760 O O . ALA A 1 102 ? 3.836 1.330 -14.011 1.00 96.94 102 ALA A O 1
ATOM 761 N N . LEU A 1 103 ? 2.910 2.044 -12.097 1.00 97.75 103 LEU A N 1
ATOM 762 C CA . LEU A 1 103 ? 1.770 1.133 -12.102 1.00 97.75 103 LEU A CA 1
ATOM 763 C C . LEU A 1 103 ? 0.550 1.857 -11.536 1.00 97.75 103 LEU A C 1
ATOM 765 O O . LEU A 1 103 ? 0.627 2.446 -10.462 1.00 97.75 103 LEU A O 1
ATOM 769 N N . THR A 1 104 ? -0.574 1.766 -12.240 1.00 96.44 104 THR A N 1
ATOM 770 C CA . THR A 1 104 ? -1.879 2.237 -11.763 1.00 96.44 104 THR A CA 1
ATOM 771 C C . THR A 1 104 ? -2.782 1.043 -11.511 1.00 96.44 104 THR A C 1
ATOM 773 O O . THR A 1 104 ? -2.800 0.089 -12.296 1.00 96.44 104 THR A O 1
ATOM 776 N N . MET A 1 105 ? -3.534 1.086 -10.417 1.00 95.38 105 MET A N 1
ATOM 777 C CA . MET A 1 105 ? -4.462 0.025 -10.046 1.00 95.38 105 MET A CA 1
ATOM 778 C C . MET A 1 105 ? -5.608 0.555 -9.193 1.00 95.38 105 MET A C 1
ATOM 780 O O . MET A 1 105 ? -5.454 1.559 -8.510 1.00 95.38 105 MET A O 1
ATOM 784 N N . VAL A 1 106 ? -6.738 -0.150 -9.198 1.00 94.25 106 VAL A N 1
ATOM 785 C CA . VAL A 1 106 ? -7.902 0.191 -8.374 1.00 94.25 106 VAL A CA 1
ATOM 786 C C . VAL A 1 106 ? -8.184 -0.949 -7.408 1.00 94.25 106 VAL A C 1
ATOM 788 O O . VAL A 1 106 ? -8.259 -2.114 -7.809 1.00 94.25 106 VAL A O 1
ATOM 791 N N . VAL A 1 107 ? -8.347 -0.613 -6.132 1.00 93.94 107 VAL A N 1
ATOM 792 C CA . VAL A 1 107 ? -8.800 -1.535 -5.094 1.00 93.94 107 VAL A CA 1
ATOM 793 C C . VAL A 1 107 ? -10.294 -1.302 -4.842 1.00 93.94 107 VAL A C 1
ATOM 795 O O . VAL A 1 107 ? -10.660 -0.219 -4.384 1.00 93.94 107 VAL A O 1
ATOM 798 N N . PRO A 1 108 ? -11.164 -2.293 -5.120 1.00 90.12 108 PRO A N 1
ATOM 799 C CA . PRO A 1 108 ? -12.604 -2.126 -4.944 1.00 90.12 108 PRO A CA 1
ATOM 800 C C . PRO A 1 108 ? -13.015 -2.006 -3.472 1.00 90.12 108 PRO A C 1
ATOM 802 O O . PRO A 1 108 ? -12.671 -2.867 -2.654 1.00 90.12 108 PRO A O 1
ATOM 805 N N . ALA A 1 109 ? -13.849 -1.018 -3.150 1.00 84.31 109 ALA A N 1
ATOM 806 C CA . ALA A 1 109 ? -14.380 -0.786 -1.805 1.00 84.31 109 ALA A CA 1
ATOM 807 C C . ALA A 1 109 ? -15.215 -1.957 -1.288 1.00 84.31 109 ALA A C 1
ATOM 809 O O . ALA A 1 109 ? -15.184 -2.280 -0.102 1.00 84.31 109 ALA A O 1
ATOM 810 N N . GLY A 1 110 ? -15.938 -2.633 -2.189 1.00 79.19 110 GLY A N 1
ATOM 811 C CA . GLY A 1 110 ? -16.825 -3.751 -1.855 1.00 79.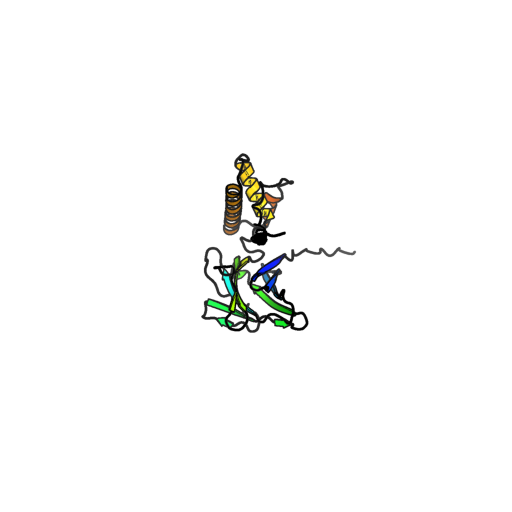19 110 GLY A CA 1
ATOM 812 C C . GLY A 1 110 ? -16.121 -4.953 -1.216 1.00 79.19 110 GLY A C 1
ATOM 813 O O . GLY A 1 110 ? -16.788 -5.819 -0.657 1.00 79.19 110 GLY A O 1
ATOM 814 N N . MET A 1 111 ? -14.787 -5.007 -1.271 1.00 83.12 111 MET A N 1
ATOM 815 C CA . MET A 1 111 ? -13.991 -6.018 -0.572 1.00 83.12 111 MET A CA 1
ATOM 816 C C . MET A 1 111 ? -13.768 -5.696 0.908 1.00 83.12 111 MET A C 1
ATOM 818 O O . MET A 1 111 ? -13.457 -6.602 1.674 1.00 83.12 111 MET A O 1
ATOM 822 N N . GLY A 1 112 ? -13.886 -4.426 1.307 1.00 82.62 112 GLY A N 1
ATOM 823 C CA . GLY A 1 112 ? -13.556 -3.975 2.657 1.00 82.62 112 GLY A CA 1
ATOM 824 C C . GLY A 1 112 ? -12.082 -4.171 3.015 1.00 82.62 112 GLY A C 1
ATOM 825 O O . GLY A 1 112 ? -11.781 -4.444 4.169 1.00 82.62 112 GLY A O 1
ATOM 826 N N . ALA A 1 113 ? -11.169 -4.103 2.041 1.00 89.19 113 ALA A N 1
ATOM 827 C CA . ALA A 1 113 ? -9.737 -4.243 2.293 1.00 89.19 113 ALA A CA 1
ATOM 828 C C . ALA A 1 113 ? -9.193 -3.050 3.098 1.00 89.19 113 ALA A C 1
ATOM 830 O O . ALA A 1 113 ? -9.531 -1.903 2.816 1.00 89.19 113 ALA A O 1
ATOM 831 N N . GLU A 1 114 ? -8.323 -3.323 4.072 1.00 87.81 114 GLU A N 1
ATOM 832 C CA . GLU A 1 114 ? -7.682 -2.290 4.901 1.00 87.81 114 GLU A CA 1
ATOM 833 C C . GLU A 1 114 ? -6.301 -1.887 4.377 1.00 87.81 114 GLU A C 1
ATOM 835 O O . GLU A 1 114 ? -5.849 -0.762 4.588 1.00 87.81 114 GLU A O 1
ATOM 840 N N . ALA A 1 115 ? -5.622 -2.800 3.683 1.00 91.62 115 ALA A N 1
ATOM 841 C CA . ALA A 1 115 ? -4.288 -2.564 3.156 1.00 91.62 115 ALA A CA 1
ATOM 842 C C . ALA A 1 115 ? -4.002 -3.406 1.909 1.00 91.62 115 ALA A C 1
ATOM 844 O O . ALA A 1 115 ? -4.544 -4.499 1.723 1.00 91.62 115 ALA A O 1
ATOM 845 N N . LEU A 1 116 ? -3.073 -2.918 1.094 1.00 94.56 116 LEU A N 1
ATOM 846 C CA . LEU A 1 116 ? -2.345 -3.710 0.114 1.00 94.56 116 LEU A CA 1
ATOM 847 C C . LEU A 1 116 ? -1.079 -4.253 0.786 1.00 94.56 116 LEU A C 1
ATOM 849 O O . LEU A 1 116 ? -0.294 -3.500 1.355 1.00 94.56 116 LEU A O 1
ATOM 853 N N . THR A 1 117 ? -0.867 -5.564 0.727 1.00 95.25 117 THR A N 1
ATOM 854 C CA . THR A 1 117 ? 0.356 -6.209 1.223 1.00 95.25 117 THR A CA 1
ATOM 855 C C . THR A 1 117 ? 1.169 -6.750 0.060 1.00 95.25 117 THR A C 1
ATOM 857 O O . THR A 1 117 ? 0.603 -7.266 -0.909 1.00 95.25 117 THR A O 1
ATOM 860 N N . PHE A 1 118 ? 2.489 -6.571 0.100 1.00 97.25 118 PHE A N 1
ATOM 861 C CA . PHE A 1 118 ? 3.316 -6.854 -1.064 1.00 97.25 118 PHE A CA 1
ATOM 862 C C . PHE A 1 118 ? 4.793 -7.110 -0.761 1.00 97.25 118 PHE A C 1
ATOM 864 O O . PHE A 1 118 ? 5.327 -6.744 0.280 1.00 97.25 118 PHE A O 1
ATOM 871 N N . VAL A 1 119 ? 5.475 -7.687 -1.746 1.00 96.88 119 VAL A N 1
ATOM 872 C CA . VAL A 1 119 ? 6.939 -7.741 -1.861 1.00 96.88 119 VAL A CA 1
ATOM 873 C C . VAL A 1 119 ? 7.333 -7.359 -3.282 1.00 96.88 119 VAL A C 1
ATOM 875 O O . VAL A 1 119 ? 6.589 -7.649 -4.226 1.00 96.88 119 VAL A O 1
ATOM 878 N N . MET A 1 120 ? 8.486 -6.707 -3.455 1.00 97.44 120 MET A N 1
ATOM 879 C CA . MET A 1 120 ? 9.000 -6.391 -4.796 1.00 97.44 120 MET A CA 1
ATOM 880 C C . MET A 1 120 ? 9.898 -7.505 -5.277 1.00 97.44 120 MET A C 1
ATOM 882 O O . MET A 1 120 ? 10.688 -8.042 -4.511 1.00 97.44 120 MET A O 1
ATOM 886 N N . ARG A 1 121 ? 9.808 -7.827 -6.563 1.00 95.94 121 ARG A N 1
ATOM 887 C CA . ARG A 1 121 ? 10.823 -8.633 -7.227 1.00 95.94 121 ARG A CA 1
ATOM 888 C C . ARG A 1 121 ? 11.621 -7.753 -8.171 1.00 95.94 121 ARG A C 1
ATOM 890 O O . ARG A 1 121 ? 11.058 -7.257 -9.140 1.00 95.94 121 ARG A O 1
ATOM 897 N N . GLU A 1 122 ? 12.900 -7.582 -7.886 1.00 93.25 122 GLU A N 1
ATOM 898 C CA . GLU A 1 122 ? 13.874 -6.937 -8.759 1.00 93.25 122 GLU A CA 1
ATOM 899 C C . GLU A 1 122 ? 14.532 -7.997 -9.658 1.00 93.25 122 GLU A C 1
ATOM 901 O O . GLU A 1 122 ? 15.006 -9.042 -9.195 1.00 93.25 122 GLU A O 1
ATOM 906 N N . GLY A 1 123 ? 14.516 -7.762 -10.970 1.00 88.19 123 GLY A N 1
ATOM 907 C CA . GLY A 1 123 ? 14.978 -8.733 -11.958 1.00 88.19 123 GLY A CA 1
ATOM 908 C C . GLY A 1 123 ? 14.260 -10.089 -11.850 1.00 88.19 123 GLY A C 1
ATOM 909 O O . GLY A 1 123 ? 13.034 -10.176 -11.721 1.00 88.19 123 GLY A O 1
ATOM 910 N N . TYR A 1 124 ? 15.022 -11.185 -11.938 1.00 83.56 124 TYR A N 1
ATOM 911 C CA . TYR A 1 124 ? 14.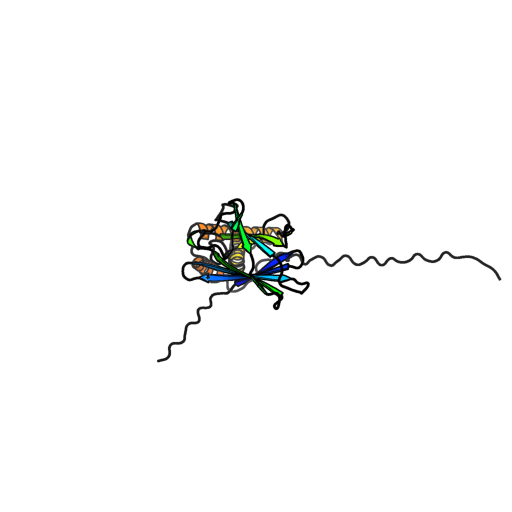444 -12.531 -12.037 1.00 83.56 124 TYR A CA 1
ATOM 912 C C . TYR A 1 124 ? 14.051 -13.154 -10.688 1.00 83.56 124 TYR A C 1
ATOM 914 O O . TYR A 1 124 ? 12.997 -13.793 -10.614 1.00 83.56 124 TYR A O 1
ATOM 922 N N . ASP A 1 125 ? 14.868 -12.984 -9.644 1.00 86.44 125 ASP A N 1
ATOM 923 C CA . ASP A 1 125 ? 14.686 -13.688 -8.360 1.00 86.44 125 ASP A CA 1
ATOM 924 C C . ASP A 1 125 ? 15.217 -12.920 -7.136 1.00 86.44 125 ASP A C 1
ATOM 926 O O . ASP A 1 125 ? 15.440 -13.510 -6.079 1.00 86.44 125 ASP A O 1
ATOM 930 N N . ASN A 1 126 ? 15.435 -11.605 -7.254 1.00 93.56 126 ASN A N 1
ATOM 931 C CA . ASN A 1 126 ? 15.775 -10.797 -6.087 1.00 93.56 126 ASN A CA 1
ATOM 932 C C . ASN A 1 126 ? 14.490 -10.268 -5.443 1.00 93.56 126 ASN A C 1
ATOM 934 O O . ASN A 1 126 ? 13.754 -9.513 -6.071 1.00 93.56 126 ASN A O 1
ATOM 938 N N . TRP A 1 127 ? 14.203 -10.674 -4.208 1.00 95.44 127 TRP A N 1
ATOM 939 C CA . TRP A 1 127 ? 12.975 -10.302 -3.504 1.00 95.44 127 TRP A CA 1
ATOM 940 C C . TRP A 1 127 ? 13.262 -9.257 -2.434 1.00 95.44 127 TRP A C 1
ATOM 942 O O . TRP A 1 127 ? 14.010 -9.506 -1.491 1.00 95.44 127 TRP A O 1
ATOM 952 N N . LEU A 1 128 ? 12.620 -8.105 -2.565 1.00 96.12 128 LEU A N 1
ATOM 953 C CA . LEU A 1 128 ? 12.704 -6.993 -1.637 1.00 96.12 128 LEU A CA 1
ATOM 954 C C . LEU A 1 128 ? 11.513 -7.034 -0.677 1.00 96.12 128 LEU A C 1
ATOM 956 O O . LEU A 1 128 ? 10.363 -7.230 -1.090 1.00 96.12 128 LEU A O 1
ATOM 960 N N . LYS A 1 129 ? 11.812 -6.848 0.606 1.00 92.81 129 LYS A N 1
ATOM 961 C CA . LYS A 1 129 ? 10.905 -7.007 1.745 1.00 92.81 129 LYS A CA 1
ATOM 962 C C . LYS A 1 129 ? 11.136 -5.904 2.772 1.00 92.81 129 LYS A C 1
ATOM 964 O O . LYS A 1 129 ? 12.219 -5.320 2.808 1.00 92.81 129 LYS A O 1
ATOM 969 N N . ASP A 1 130 ? 10.163 -5.698 3.655 1.00 89.81 130 ASP A N 1
ATOM 970 C CA . ASP A 1 130 ? 10.314 -4.827 4.819 1.00 89.81 130 ASP A CA 1
ATOM 971 C C . ASP A 1 130 ? 11.044 -5.578 5.944 1.00 89.81 130 ASP A C 1
ATOM 973 O O . ASP A 1 130 ? 10.458 -6.199 6.839 1.00 89.81 130 ASP A O 1
ATOM 977 N N . GLY A 1 131 ? 12.369 -5.647 5.816 1.00 88.31 131 GLY A N 1
ATOM 978 C CA . GLY A 1 131 ? 13.218 -6.445 6.692 1.00 88.31 131 GLY A CA 1
ATOM 979 C C . GLY A 1 131 ? 12.890 -7.939 6.603 1.00 88.31 131 GLY A C 1
ATOM 980 O O 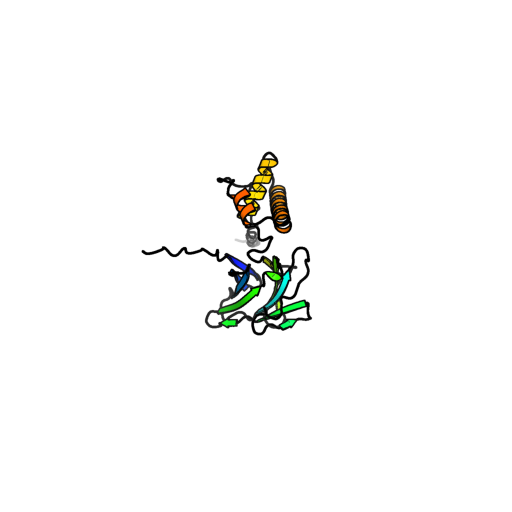. GLY A 1 131 ? 13.328 -8.628 5.684 1.00 88.31 131 GLY A O 1
ATOM 981 N N . ARG A 1 132 ? 12.151 -8.462 7.589 1.00 83.69 132 ARG A N 1
ATOM 982 C CA . ARG A 1 132 ? 11.725 -9.879 7.646 1.00 83.69 132 ARG A CA 1
ATOM 983 C C . ARG A 1 132 ? 10.257 -10.090 7.275 1.00 83.69 132 ARG A C 1
ATOM 985 O O . ARG A 1 132 ? 9.813 -11.237 7.234 1.00 83.69 132 ARG A O 1
ATOM 992 N N . SER A 1 133 ? 9.538 -9.009 7.004 1.00 85.69 133 SER A N 1
ATOM 993 C CA . SER A 1 133 ? 8.102 -8.998 6.754 1.00 85.69 133 SER A CA 1
ATOM 994 C C . SER A 1 133 ? 7.798 -8.516 5.341 1.00 85.69 133 SER A C 1
ATOM 996 O O . SER A 1 133 ? 8.660 -7.992 4.638 1.00 85.69 133 SER A O 1
ATOM 998 N N . ASP A 1 134 ? 6.565 -8.726 4.904 1.00 93.06 134 ASP A N 1
ATOM 999 C CA . ASP A 1 134 ? 6.080 -8.136 3.662 1.00 93.06 134 ASP A CA 1
ATOM 1000 C C . ASP A 1 134 ? 5.728 -6.662 3.909 1.00 93.06 134 ASP A C 1
ATOM 1002 O O . ASP A 1 134 ? 5.377 -6.284 5.029 1.00 93.06 134 ASP A O 1
ATOM 1006 N N . PHE A 1 135 ? 5.818 -5.827 2.877 1.00 94.19 135 PHE A N 1
ATOM 1007 C CA . PHE A 1 135 ? 5.379 -4.442 2.980 1.00 94.19 135 PHE A CA 1
ATOM 1008 C C . PHE A 1 135 ? 3.863 -4.387 3.176 1.00 94.19 135 PHE A C 1
ATOM 1010 O O . PHE A 1 135 ? 3.114 -5.210 2.633 1.00 94.19 135 PHE A O 1
ATOM 1017 N N . VAL A 1 136 ? 3.412 -3.380 3.918 1.00 92.25 136 VAL A N 1
ATOM 1018 C CA . VAL A 1 136 ? 1.995 -3.090 4.138 1.00 92.25 136 VAL A CA 1
ATOM 1019 C C . VAL A 1 136 ? 1.744 -1.632 3.783 1.00 92.25 136 VAL A C 1
ATOM 1021 O O . VAL A 1 136 ? 2.350 -0.729 4.353 1.00 92.25 136 VAL A O 1
ATOM 1024 N N . LEU A 1 137 ? 0.849 -1.417 2.826 1.00 91.62 137 LEU A N 1
ATOM 1025 C CA . LEU A 1 137 ? 0.375 -0.115 2.382 1.00 91.62 137 LEU A CA 1
ATOM 1026 C C . LEU A 1 137 ? -1.092 0.033 2.809 1.00 91.62 137 LEU A C 1
ATOM 1028 O O . LEU A 1 137 ? -1.963 -0.556 2.163 1.00 91.62 137 LEU A O 1
ATOM 1032 N N . PRO A 1 138 ? -1.386 0.784 3.883 1.00 90.12 138 PRO A N 1
ATOM 1033 C CA . PRO A 1 138 ? -2.758 1.079 4.285 1.00 90.12 138 PRO A CA 1
ATOM 1034 C C . PRO A 1 138 ? -3.517 1.790 3.164 1.00 90.12 138 PRO A C 1
ATOM 1036 O O . PRO A 1 138 ? -2.969 2.689 2.524 1.00 90.12 138 PRO A O 1
ATOM 1039 N N . LEU A 1 139 ? -4.768 1.395 2.931 1.00 89.56 139 LEU A N 1
ATOM 1040 C CA . LEU A 1 139 ? -5.618 2.012 1.915 1.00 89.56 139 LEU A CA 1
ATOM 1041 C C . LEU A 1 139 ? -6.327 3.240 2.488 1.00 89.56 139 LEU A C 1
ATOM 1043 O O . LEU A 1 139 ? -6.873 3.198 3.591 1.00 89.56 139 LEU A O 1
ATOM 1047 N N . ALA A 1 140 ? -6.337 4.331 1.729 1.00 83.81 140 ALA A N 1
ATOM 1048 C CA . ALA A 1 140 ? -7.064 5.541 2.082 1.00 83.81 140 ALA A CA 1
ATOM 1049 C C . ALA A 1 140 ? -8.565 5.246 2.217 1.00 83.81 140 ALA A C 1
ATOM 1051 O O . ALA A 1 140 ? -9.153 4.560 1.383 1.00 83.81 140 ALA A O 1
ATOM 1052 N N . GLY A 1 141 ? -9.192 5.749 3.281 1.00 70.12 141 GLY A N 1
ATOM 1053 C CA . GLY A 1 141 ? -10.620 5.535 3.528 1.00 70.12 141 GLY A CA 1
ATOM 1054 C C . GLY A 1 141 ? -10.977 4.129 4.021 1.00 70.12 141 GLY A C 1
ATOM 1055 O O . GLY A 1 141 ? -12.148 3.871 4.306 1.00 70.12 141 GLY A O 1
ATOM 1056 N N . ALA A 1 142 ? -9.998 3.232 4.190 1.00 64.88 142 ALA A N 1
ATOM 1057 C CA . ALA A 1 142 ? -10.219 2.007 4.937 1.00 64.88 142 ALA A CA 1
ATOM 1058 C C . ALA A 1 142 ? -10.632 2.336 6.375 1.00 64.88 142 ALA A C 1
ATOM 1060 O O . ALA A 1 142 ? -10.092 3.244 7.014 1.00 64.88 142 ALA A O 1
ATOM 1061 N N . VAL A 1 143 ? -11.567 1.545 6.896 1.00 49.38 143 VAL A N 1
ATOM 1062 C CA . VAL A 1 143 ? -12.035 1.551 8.286 1.00 49.38 143 VAL A CA 1
ATOM 1063 C C . VAL A 1 143 ? -10.854 1.175 9.196 1.00 49.38 143 VAL A C 1
ATOM 1065 O O . VAL A 1 143 ? -10.704 0.031 9.597 1.00 49.38 143 VAL A O 1
ATOM 1068 N N . GLY A 1 144 ? -9.957 2.124 9.466 1.00 52.59 144 GLY A N 1
ATOM 1069 C CA . GLY A 1 144 ? -8.704 1.878 10.180 1.00 52.59 144 GLY A CA 1
ATOM 1070 C C . GLY A 1 144 ? -7.492 2.693 9.720 1.00 52.59 144 GLY A C 1
ATOM 1071 O O . GLY A 1 144 ? -6.497 2.687 10.447 1.00 52.59 144 GLY A O 1
ATOM 1072 N N . SER A 1 145 ? -7.559 3.444 8.607 1.00 55.94 145 SER A N 1
ATOM 1073 C CA . SER A 1 145 ? -6.545 4.465 8.285 1.00 55.94 145 SER A CA 1
ATOM 1074 C C . SER A 1 145 ? -6.789 5.714 9.139 1.00 55.94 145 SER A C 1
ATOM 1076 O O . SER A 1 145 ? -7.225 6.764 8.671 1.00 55.94 145 SER A O 1
ATOM 1078 N N . ILE A 1 146 ? -6.600 5.569 10.445 1.00 67.56 146 ILE A N 1
ATOM 1079 C CA . ILE A 1 146 ? -6.648 6.693 11.375 1.00 67.56 146 ILE A CA 1
ATOM 1080 C C . ILE A 1 146 ? -5.501 7.622 11.000 1.00 67.56 146 ILE A C 1
ATOM 1082 O O . ILE A 1 146 ? -4.350 7.190 10.972 1.00 67.56 146 ILE A O 1
ATOM 1086 N N . SER A 1 147 ? -5.808 8.883 10.708 1.00 73.00 147 SER A N 1
ATOM 1087 C CA . SER A 1 147 ? -4.764 9.875 10.480 1.00 73.00 147 SER A CA 1
ATOM 1088 C C . SER A 1 147 ? -3.896 10.022 11.734 1.00 73.00 147 SER A C 1
ATOM 1090 O O . SER A 1 147 ? -4.392 9.940 12.861 1.00 73.00 147 SER A O 1
ATOM 1092 N N . ASP A 1 148 ? -2.598 10.280 11.557 1.00 67.44 148 ASP A N 1
ATOM 1093 C CA . ASP A 1 148 ? -1.674 10.535 12.673 1.00 67.44 148 ASP A CA 1
ATOM 1094 C C . ASP A 1 148 ? -2.216 11.611 13.626 1.00 67.44 148 ASP A C 1
ATOM 1096 O O . ASP A 1 148 ? -2.038 11.532 14.842 1.00 67.44 148 ASP A O 1
ATOM 1100 N N . GLU A 1 149 ? -2.899 12.618 13.084 1.00 76.88 149 GLU A N 1
ATOM 1101 C CA . GLU A 1 149 ? -3.510 13.693 13.856 1.00 76.88 149 GLU A CA 1
ATOM 1102 C C . GLU A 1 149 ? -4.665 13.192 14.731 1.00 76.88 149 GLU A C 1
ATOM 1104 O O . GLU A 1 149 ? -4.703 13.480 15.930 1.00 76.88 149 GLU A O 1
ATOM 1109 N N . LEU A 1 150 ? -5.563 12.376 14.172 1.00 80.31 150 LEU A N 1
ATOM 1110 C CA . LEU A 1 150 ? -6.676 11.786 14.909 1.00 80.31 150 LEU A CA 1
ATOM 1111 C C . LEU A 1 150 ? -6.188 10.810 15.990 1.00 80.31 150 LEU A C 1
ATOM 1113 O O . LEU A 1 150 ? -6.693 10.831 17.115 1.00 80.31 150 LEU A O 1
ATOM 1117 N N . ALA A 1 151 ? -5.165 10.005 15.683 1.00 79.56 151 ALA A N 1
ATOM 1118 C CA . ALA A 1 151 ? -4.519 9.115 16.647 1.00 79.56 151 ALA A CA 1
ATOM 1119 C C . ALA A 1 151 ? -3.896 9.900 17.812 1.00 79.56 151 ALA A C 1
ATOM 1121 O O . ALA A 1 151 ? -4.109 9.560 18.979 1.00 79.56 151 ALA A O 1
ATOM 1122 N N . ARG A 1 152 ? -3.184 10.996 17.514 1.00 80.69 152 ARG A N 1
ATOM 1123 C CA . ARG A 1 152 ? -2.604 11.889 18.531 1.00 80.69 152 ARG A CA 1
ATOM 1124 C C . ARG A 1 152 ? -3.675 12.550 19.388 1.00 80.69 152 ARG A C 1
ATOM 1126 O O . ARG A 1 152 ? -3.523 12.591 20.606 1.00 80.69 152 ARG A O 1
ATOM 1133 N N . ALA A 1 153 ? -4.758 13.034 18.782 1.00 87.12 153 ALA A N 1
ATOM 1134 C CA . ALA A 1 153 ? -5.867 13.640 19.511 1.00 87.12 153 ALA A CA 1
ATOM 1135 C C . ALA A 1 153 ? -6.555 12.630 20.446 1.00 87.12 153 ALA A C 1
ATOM 1137 O O . ALA A 1 153 ? -6.846 12.956 21.597 1.00 87.12 153 ALA A O 1
ATOM 1138 N N . ALA A 1 154 ? -6.753 11.385 19.998 1.00 87.31 154 ALA A N 1
ATOM 1139 C CA . ALA A 1 154 ? -7.290 10.316 20.839 1.00 87.31 154 ALA A CA 1
ATOM 1140 C C . ALA A 1 154 ? -6.345 9.936 21.989 1.00 87.31 154 ALA A C 1
ATOM 1142 O O . ALA A 1 154 ? -6.796 9.797 23.128 1.00 87.31 154 ALA A O 1
ATOM 1143 N N . ALA A 1 155 ? -5.044 9.803 21.719 1.00 87.56 155 ALA A N 1
ATOM 1144 C CA . ALA A 1 155 ? -4.043 9.523 22.746 1.00 87.56 155 ALA A CA 1
ATOM 1145 C C . ALA A 1 155 ? -3.993 10.643 23.796 1.00 87.56 155 ALA A C 1
ATOM 1147 O O . ALA A 1 155 ? -4.005 10.374 24.997 1.00 87.56 155 ALA A O 1
ATOM 1148 N N . TYR A 1 156 ? -4.036 11.903 23.352 1.00 87.81 156 TYR A N 1
ATOM 1149 C CA . TYR A 1 156 ? -4.094 13.063 24.236 1.00 87.81 156 TYR A CA 1
ATOM 1150 C C . TYR A 1 156 ? -5.361 13.057 25.099 1.00 87.81 156 TYR A C 1
ATOM 1152 O O . TYR A 1 156 ? -5.263 13.166 26.318 1.00 87.81 156 TYR A O 1
ATOM 1160 N N . ALA A 1 157 ? -6.540 12.840 24.510 1.00 88.62 157 ALA A N 1
ATOM 1161 C CA . ALA A 1 157 ? -7.795 12.770 25.260 1.00 88.62 157 ALA A CA 1
ATOM 1162 C C . ALA A 1 157 ? -7.771 11.675 26.346 1.00 88.62 157 ALA A C 1
ATOM 1164 O O . ALA A 1 157 ? -8.271 11.883 27.454 1.00 88.62 157 ALA A O 1
ATOM 1165 N N . LYS A 1 158 ? -7.147 10.524 26.061 1.00 88.69 158 LYS A N 1
ATOM 1166 C CA . LYS A 1 158 ? -6.933 9.455 27.051 1.00 88.69 158 LYS A CA 1
ATOM 1167 C C . LYS A 1 158 ? -5.980 9.876 28.163 1.00 88.69 158 LYS A C 1
ATOM 1169 O O . LYS A 1 158 ? -6.271 9.632 29.332 1.00 88.69 158 LYS A O 1
ATOM 1174 N N . TRP A 1 159 ? -4.873 10.525 27.815 1.00 92.00 159 TRP A N 1
ATOM 1175 C CA . TRP A 1 159 ? -3.918 11.056 28.783 1.00 92.00 159 TRP A CA 1
ATOM 1176 C C . TRP A 1 159 ? -4.563 12.096 29.712 1.00 92.00 159 TRP A C 1
ATOM 1178 O O . TRP A 1 159 ? -4.344 12.059 30.924 1.00 92.00 159 TRP A O 1
ATOM 1188 N N . GLU A 1 160 ? -5.424 12.971 29.182 1.00 92.19 160 GLU A N 1
ATOM 1189 C CA . GLU A 1 160 ? -6.196 13.920 29.992 1.00 92.19 160 GLU A CA 1
ATOM 1190 C C . GLU A 1 160 ? -7.170 13.215 30.939 1.00 92.19 160 GLU A C 1
ATOM 1192 O O . GLU A 1 160 ? -7.213 13.545 32.125 1.00 92.19 160 GLU A O 1
ATOM 1197 N N . LEU A 1 161 ? -7.910 12.218 30.442 1.00 88.25 161 LEU A N 1
ATOM 1198 C CA . LEU A 1 161 ? -8.835 11.425 31.256 1.00 88.25 161 LEU A CA 1
ATOM 1199 C C . LEU A 1 161 ? -8.109 10.646 32.367 1.00 88.25 161 LEU A C 1
ATOM 1201 O O . LEU A 1 161 ? -8.658 10.471 33.453 1.00 88.25 161 LEU A O 1
ATOM 1205 N N . ALA A 1 162 ? -6.865 10.228 32.121 1.00 89.25 162 ALA A N 1
ATOM 1206 C CA . ALA A 1 162 ? -5.996 9.571 33.097 1.00 89.25 162 ALA A CA 1
ATOM 1207 C C . ALA A 1 162 ? -5.381 10.534 34.136 1.00 89.25 162 ALA A C 1
ATOM 1209 O O . ALA A 1 162 ? -4.607 10.100 34.988 1.00 89.25 162 ALA A O 1
ATOM 1210 N N . GLY A 1 163 ? -5.701 11.832 34.083 1.00 91.06 163 GLY A N 1
ATOM 1211 C CA . GLY A 1 163 ? -5.173 12.834 35.013 1.00 91.06 163 GLY A CA 1
ATOM 1212 C C . GLY A 1 163 ? -3.780 13.348 34.651 1.00 91.06 163 GLY A C 1
ATOM 1213 O O . GLY A 1 163 ? -3.091 13.884 35.516 1.00 91.06 163 GLY A O 1
ATOM 1214 N N . LYS A 1 164 ? -3.374 13.205 33.384 1.00 91.62 164 LYS A N 1
ATOM 1215 C CA . LYS A 1 164 ? -2.095 13.682 32.835 1.00 91.62 164 LYS A CA 1
ATOM 1216 C C . LYS A 1 164 ? -0.866 13.151 33.593 1.00 91.62 164 LYS A C 1
ATOM 1218 O O . LYS A 1 164 ? -0.047 13.948 34.060 1.00 91.62 164 LYS A O 1
ATOM 1223 N N . PRO A 1 165 ? -0.716 11.820 33.743 1.00 91.94 165 PRO A N 1
ATOM 1224 C CA . PRO A 1 165 ? 0.457 11.244 34.394 1.00 91.94 165 PRO A CA 1
ATOM 1225 C C . PRO A 1 165 ? 1.746 11.639 33.664 1.00 91.94 165 PRO A C 1
ATOM 1227 O O . PRO A 1 165 ? 1.744 11.855 32.451 1.00 91.94 165 PRO A O 1
ATOM 1230 N N . ALA A 1 166 ? 2.864 11.697 34.386 1.00 91.44 166 ALA A N 1
ATOM 1231 C CA . ALA A 1 166 ? 4.167 11.728 33.733 1.00 91.44 166 ALA A CA 1
ATOM 1232 C C . ALA A 1 166 ? 4.376 10.391 33.005 1.00 91.44 166 ALA A C 1
ATOM 1234 O O . ALA A 1 166 ? 4.211 9.334 33.612 1.00 91.44 166 ALA A O 1
ATOM 1235 N N . LEU A 1 167 ? 4.700 10.452 31.716 1.00 88.81 167 LEU A N 1
ATOM 1236 C CA . LEU A 1 167 ? 4.945 9.284 30.872 1.00 88.81 167 LEU A CA 1
ATOM 1237 C C . LEU A 1 167 ? 6.407 9.290 30.422 1.00 88.81 167 LEU A C 1
ATOM 1239 O O . LEU A 1 167 ? 6.951 10.351 30.107 1.00 88.81 167 LEU A O 1
ATOM 1243 N N . ASP A 1 168 ? 7.024 8.112 30.399 1.00 90.75 168 ASP A N 1
ATOM 1244 C CA . ASP A 1 168 ? 8.238 7.867 29.624 1.00 90.75 168 ASP A CA 1
ATOM 1245 C C . ASP A 1 168 ? 7.880 7.529 28.162 1.00 90.75 168 ASP A C 1
ATOM 1247 O O . ASP A 1 168 ? 6.710 7.536 27.771 1.00 90.75 168 ASP A O 1
ATOM 1251 N N . GLU A 1 169 ? 8.895 7.306 27.326 1.00 78.12 169 GLU A N 1
ATOM 1252 C CA . GLU A 1 169 ? 8.722 7.072 25.886 1.00 78.12 169 GLU A CA 1
ATOM 1253 C C . GLU A 1 169 ? 7.931 5.788 25.590 1.00 78.12 169 GLU A C 1
ATOM 1255 O O . GLU A 1 169 ? 7.073 5.784 24.708 1.00 78.12 169 GLU A O 1
ATOM 1260 N N . GLU A 1 170 ? 8.167 4.722 26.357 1.00 81.69 170 GLU A N 1
ATOM 1261 C CA . GLU A 1 170 ? 7.479 3.437 26.202 1.00 81.69 170 GLU A CA 1
ATOM 1262 C C . GLU A 1 170 ? 6.000 3.557 26.591 1.00 81.69 170 GLU A C 1
ATOM 1264 O O . GLU A 1 170 ? 5.122 3.213 25.801 1.00 81.69 170 GLU A O 1
ATOM 1269 N N . ALA A 1 171 ? 5.697 4.160 27.745 1.00 82.50 171 ALA A N 1
ATOM 1270 C CA . ALA A 1 171 ? 4.317 4.363 28.176 1.00 82.50 171 ALA A CA 1
ATOM 1271 C C . ALA A 1 171 ? 3.546 5.336 27.263 1.00 82.50 171 ALA A C 1
ATOM 1273 O O . ALA A 1 171 ? 2.333 5.194 27.082 1.00 82.50 171 ALA A O 1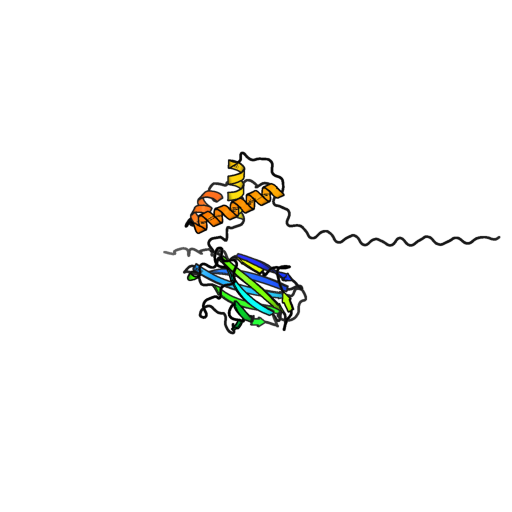
ATOM 1274 N N . ALA A 1 172 ? 4.228 6.323 26.669 1.00 77.94 172 ALA A N 1
ATOM 1275 C CA . ALA A 1 172 ? 3.636 7.198 25.659 1.00 77.94 172 ALA A CA 1
ATOM 1276 C C . ALA A 1 172 ? 3.309 6.434 24.363 1.00 77.94 172 ALA A C 1
ATOM 1278 O O . ALA A 1 172 ? 2.227 6.632 23.800 1.00 77.94 172 ALA A O 1
ATOM 1279 N N . TYR A 1 173 ? 4.202 5.542 23.921 1.00 75.25 173 TYR A N 1
ATOM 1280 C CA . TYR A 1 173 ? 3.978 4.678 22.761 1.00 75.25 173 TYR A CA 1
ATOM 1281 C C . TYR A 1 173 ? 2.805 3.716 22.985 1.00 75.25 173 TYR A C 1
ATOM 1283 O O . TYR A 1 173 ? 1.883 3.677 22.170 1.00 75.25 173 TYR A O 1
ATOM 1291 N N . ASP A 1 174 ? 2.758 3.035 24.130 1.00 77.31 174 ASP A N 1
ATOM 1292 C CA . ASP A 1 174 ? 1.657 2.132 24.484 1.00 77.31 174 ASP A CA 1
ATOM 1293 C C . ASP A 1 174 ? 0.306 2.857 24.521 1.00 77.31 174 ASP A C 1
ATOM 1295 O O . ASP A 1 174 ? -0.715 2.340 24.058 1.00 77.31 174 ASP A O 1
ATOM 1299 N N . MET A 1 175 ? 0.281 4.086 25.045 1.00 83.69 175 MET A N 1
ATOM 1300 C CA . MET A 1 175 ? -0.939 4.889 25.093 1.00 83.69 175 MET A CA 1
ATOM 1301 C C . MET A 1 175 ? -1.399 5.325 23.696 1.00 83.69 175 MET A C 1
ATOM 1303 O O . MET A 1 175 ? -2.605 5.355 23.430 1.00 83.69 175 MET A O 1
ATOM 1307 N N . PHE A 1 176 ? -0.457 5.624 22.800 1.00 80.38 176 PHE A N 1
ATOM 1308 C CA . PHE A 1 176 ? -0.735 5.926 21.398 1.00 80.38 176 PHE A CA 1
ATOM 1309 C C . PHE A 1 176 ? -1.290 4.704 20.653 1.00 80.38 176 PHE A C 1
ATOM 1311 O O . PHE A 1 176 ? -2.368 4.786 20.063 1.00 80.38 176 PHE A O 1
ATOM 1318 N N . GLU A 1 177 ? -0.634 3.550 20.756 1.00 75.94 177 GLU A N 1
ATOM 1319 C CA . GLU A 1 177 ? -1.090 2.286 20.156 1.00 75.94 177 GLU A CA 1
ATOM 1320 C C . GLU A 1 177 ? -2.473 1.869 20.682 1.00 75.94 177 GLU A C 1
ATOM 1322 O O . GLU A 1 177 ? -3.367 1.476 19.920 1.00 75.94 177 GLU A O 1
ATOM 1327 N N . ALA A 1 178 ? -2.715 2.034 21.985 1.00 80.25 178 ALA A N 1
ATOM 1328 C CA . ALA A 1 178 ? -4.023 1.788 22.583 1.00 80.25 178 ALA A CA 1
ATOM 1329 C C . ALA A 1 178 ? -5.097 2.767 22.075 1.00 80.25 178 ALA A C 1
ATOM 1331 O O . ALA A 1 178 ? -6.280 2.417 22.009 1.00 80.25 178 ALA A O 1
ATOM 1332 N N . ALA A 1 179 ? -4.735 4.010 21.746 1.00 83.69 179 ALA A N 1
ATOM 1333 C CA . ALA A 1 179 ? -5.648 4.981 21.144 1.00 83.69 179 ALA A CA 1
ATOM 1334 C C . ALA A 1 179 ? -6.014 4.593 19.707 1.00 83.69 179 ALA A C 1
ATOM 1336 O O . ALA A 1 179 ? -7.200 4.556 19.376 1.00 83.69 179 ALA A O 1
ATOM 1337 N N . VAL A 1 180 ? -5.023 4.212 18.898 1.00 74.88 180 VAL A N 1
ATOM 1338 C CA . VAL A 1 180 ? -5.227 3.702 17.534 1.00 74.88 180 VAL A CA 1
ATOM 1339 C C . VAL A 1 180 ? -6.127 2.467 17.552 1.00 74.88 180 VAL A C 1
ATOM 1341 O O . VAL A 1 180 ? -7.144 2.430 16.862 1.00 74.88 180 VAL A O 1
ATOM 1344 N N . THR A 1 181 ? -5.824 1.490 18.406 1.00 75.12 181 THR A N 1
ATOM 1345 C CA . THR A 1 181 ? -6.603 0.247 18.532 1.00 75.12 181 THR A CA 1
ATOM 1346 C C . THR A 1 181 ? -8.074 0.510 18.863 1.00 75.12 181 THR A C 1
ATOM 1348 O O . THR A 1 181 ? -8.972 -0.146 18.327 1.00 75.12 181 THR A O 1
ATOM 1351 N N . GLU A 1 182 ? -8.351 1.473 19.745 1.00 81.12 182 GLU A N 1
ATOM 1352 C CA . GLU A 1 182 ? -9.722 1.818 20.119 1.00 81.12 182 GLU A CA 1
ATOM 1353 C C . GLU A 1 182 ? -10.464 2.551 19.004 1.00 81.12 182 GLU A C 1
ATOM 1355 O O . GLU A 1 182 ? -11.601 2.192 18.708 1.00 81.12 182 GLU A O 1
ATOM 1360 N N . LEU A 1 183 ? -9.815 3.504 18.337 1.00 80.94 183 LEU A N 1
ATOM 1361 C CA . LEU A 1 183 ? -10.381 4.167 17.166 1.00 80.94 183 LEU A CA 1
ATOM 1362 C C . LEU A 1 183 ? -10.714 3.157 16.060 1.00 80.94 183 LEU A C 1
ATOM 1364 O O . LEU A 1 183 ? -11.811 3.189 15.509 1.00 80.94 183 LEU A O 1
ATOM 1368 N N . GLN A 1 184 ? -9.825 2.195 15.795 1.00 71.00 184 GLN A N 1
ATOM 1369 C CA . GLN A 1 184 ? -10.090 1.117 14.839 1.00 71.00 184 GLN A CA 1
ATOM 1370 C C . GLN A 1 184 ? -11.277 0.256 15.279 1.00 71.00 184 GLN A C 1
ATOM 1372 O O . GLN A 1 184 ? -12.082 -0.167 14.453 1.00 71.00 184 GLN A O 1
ATOM 1377 N N . ARG A 1 185 ? -11.412 -0.015 16.583 1.00 73.12 185 ARG A N 1
ATOM 1378 C CA . ARG A 1 185 ? -12.561 -0.750 17.127 1.00 73.12 185 ARG A CA 1
ATOM 1379 C C . ARG A 1 185 ? -13.865 0.024 16.939 1.00 73.12 185 ARG A C 1
ATOM 1381 O O . ARG A 1 185 ? -14.855 -0.591 16.556 1.00 73.12 185 ARG A O 1
ATOM 1388 N N . GLU A 1 186 ? -13.870 1.329 17.194 1.00 77.75 186 GLU A N 1
ATOM 1389 C CA . GLU A 1 186 ? -15.044 2.183 16.985 1.00 77.75 186 GLU A CA 1
ATOM 1390 C C . GLU A 1 186 ? -15.451 2.202 15.507 1.00 77.75 186 GLU A C 1
ATOM 1392 O O . GLU A 1 186 ? -16.611 1.938 15.183 1.00 77.75 186 GLU A O 1
ATOM 1397 N N . LEU A 1 187 ? -14.481 2.391 14.612 1.00 68.12 187 LEU A N 1
ATOM 1398 C CA . LEU A 1 187 ? -14.678 2.323 13.165 1.00 68.12 187 LEU A CA 1
ATOM 1399 C C . LEU A 1 187 ? -15.274 0.965 12.742 1.00 68.12 187 LEU A C 1
ATOM 1401 O O . LEU A 1 187 ? -16.307 0.922 12.075 1.00 68.12 187 LEU A O 1
ATOM 1405 N N . ARG A 1 188 ? -14.714 -0.158 13.217 1.00 62.62 188 ARG A N 1
ATOM 1406 C CA . ARG A 1 188 ? -15.254 -1.510 12.957 1.00 62.62 188 ARG A CA 1
ATOM 1407 C C . ARG A 1 188 ? -16.649 -1.741 13.537 1.00 62.62 188 ARG A C 1
ATOM 1409 O O . ARG A 1 188 ? -17.393 -2.566 13.016 1.00 62.62 188 ARG A O 1
ATOM 1416 N N . SER A 1 189 ? -17.006 -1.043 14.613 1.00 68.25 189 SER A N 1
ATOM 1417 C CA . SER A 1 189 ? -18.345 -1.107 15.211 1.00 68.25 189 SER A CA 1
ATOM 1418 C C . SER A 1 189 ? -19.389 -0.245 14.488 1.00 68.25 189 SER A C 1
ATOM 1420 O O . SER A 1 189 ? -20.559 -0.281 14.863 1.00 68.25 189 SER A O 1
ATOM 1422 N N . GLY A 1 190 ? -18.986 0.488 13.441 1.00 63.22 190 GLY A N 1
ATOM 1423 C CA . GLY A 1 190 ? -19.869 1.293 12.597 1.00 63.22 190 GLY A CA 1
ATOM 1424 C C . GLY A 1 190 ? -19.826 2.798 12.868 1.00 63.22 190 GLY A C 1
ATOM 1425 O O . GLY A 1 190 ? -20.687 3.513 12.360 1.00 63.22 190 GLY A O 1
ATOM 1426 N N . ALA A 1 191 ? -18.862 3.299 13.649 1.00 70.88 191 ALA A N 1
ATOM 1427 C CA . ALA A 1 191 ? -18.659 4.740 13.781 1.00 70.88 191 ALA A CA 1
ATOM 1428 C C . ALA A 1 191 ? -18.166 5.333 12.451 1.00 70.88 191 ALA A C 1
ATOM 1430 O O . ALA A 1 191 ? -17.267 4.778 11.816 1.00 70.88 191 ALA A O 1
ATOM 1431 N N . ALA A 1 192 ? -18.726 6.471 12.037 1.00 72.00 192 ALA A N 1
ATOM 1432 C CA . ALA A 1 192 ? -18.227 7.191 10.873 1.00 72.00 192 ALA A CA 1
ATOM 1433 C C . ALA A 1 192 ? -16.918 7.918 11.221 1.00 72.00 192 ALA A C 1
ATOM 1435 O O . ALA A 1 192 ? -16.816 8.556 12.269 1.00 72.00 192 ALA A O 1
ATOM 1436 N N . LEU A 1 193 ? -15.926 7.869 10.325 1.00 70.62 193 LEU A N 1
ATOM 1437 C CA . LEU A 1 193 ? -14.643 8.557 10.517 1.00 70.62 193 LEU A CA 1
ATOM 1438 C C . LEU A 1 193 ? -14.830 10.063 10.765 1.00 70.62 193 LEU A C 1
ATOM 1440 O O . LEU A 1 193 ? -14.243 10.604 11.697 1.00 70.62 193 LEU A O 1
ATOM 1444 N N . ALA A 1 194 ? -15.732 10.702 10.016 1.00 70.81 194 ALA A N 1
ATOM 1445 C CA . ALA A 1 194 ? -16.056 12.120 10.176 1.00 70.81 194 ALA A CA 1
ATOM 1446 C C . ALA A 1 194 ? -16.564 12.464 11.591 1.00 70.81 194 ALA A C 1
ATOM 1448 O O . ALA A 1 194 ? -16.222 13.510 12.141 1.00 70.81 194 ALA A O 1
ATOM 1449 N N . ASP A 1 195 ? -17.335 11.573 12.224 1.00 78.12 195 ASP A N 1
ATOM 1450 C CA . ASP A 1 195 ? -17.821 11.792 13.592 1.00 78.12 195 ASP A CA 1
ATOM 1451 C C . ASP A 1 195 ? -16.672 11.718 14.608 1.00 78.12 195 ASP A C 1
ATOM 1453 O O . ASP A 1 195 ? -16.640 12.477 15.581 1.00 78.12 195 ASP A O 1
ATOM 1457 N N . LEU A 1 196 ? -15.703 10.823 14.381 1.00 80.69 196 LEU A N 1
ATOM 1458 C CA . LEU A 1 196 ? -14.501 10.711 15.210 1.00 80.69 196 LEU A CA 1
ATOM 1459 C C . LEU A 1 196 ? -13.621 11.957 15.082 1.00 80.69 196 LEU A C 1
ATOM 1461 O O . LEU A 1 196 ? -13.163 12.476 16.102 1.00 80.69 196 LEU A O 1
ATOM 1465 N N . GLU A 1 197 ? -13.437 12.463 13.864 1.00 80.25 197 GLU A N 1
ATOM 1466 C CA . GLU A 1 197 ? -12.695 13.697 13.586 1.00 80.25 197 GLU A CA 1
ATOM 1467 C C . GLU A 1 197 ? -13.335 14.901 14.273 1.00 80.25 197 GLU A C 1
ATOM 1469 O O . GLU A 1 197 ? -12.668 15.607 15.031 1.00 80.25 197 GLU A O 1
ATOM 1474 N N . VAL A 1 198 ? -14.646 15.096 14.122 1.00 83.94 198 VAL A N 1
ATOM 1475 C CA . VAL A 1 198 ? -15.369 16.177 14.810 1.00 83.94 198 VAL A CA 1
ATOM 1476 C C . VAL A 1 198 ? -15.255 16.036 16.330 1.00 83.94 198 VAL A C 1
ATOM 1478 O O . VAL A 1 198 ? -15.032 17.025 17.034 1.00 83.94 198 VAL A O 1
ATOM 1481 N N . ARG A 1 199 ? -15.370 14.813 16.861 1.00 86.50 199 ARG A N 1
ATOM 1482 C CA . ARG A 1 199 ? -15.314 14.554 18.307 1.00 86.50 199 ARG A CA 1
ATOM 1483 C C . ARG A 1 199 ? -13.944 14.851 18.914 1.00 86.50 199 ARG A C 1
ATOM 1485 O O . ARG A 1 199 ? -13.901 15.306 20.059 1.00 86.50 199 ARG A O 1
ATOM 1492 N N . LEU A 1 200 ? -12.861 14.549 18.202 1.00 86.38 200 LEU A N 1
ATOM 1493 C CA . LEU A 1 200 ? -11.498 14.575 18.742 1.00 86.38 200 LEU A CA 1
ATOM 1494 C C . LEU A 1 200 ? -10.698 15.798 18.291 1.00 86.38 200 LEU A C 1
ATOM 1496 O O . LEU A 1 200 ? -10.053 16.430 19.124 1.00 86.38 200 LEU A O 1
ATOM 1500 N N . LEU A 1 201 ? -10.785 16.184 17.019 1.00 81.62 201 LEU A N 1
ATOM 1501 C CA . LEU A 1 201 ? -10.110 17.370 16.485 1.00 81.62 201 LEU A CA 1
ATOM 1502 C C . LEU A 1 201 ? -10.905 18.644 16.786 1.00 81.62 201 LEU A C 1
ATOM 1504 O O . LEU A 1 201 ? -10.327 19.657 17.167 1.00 81.62 201 LEU A O 1
ATOM 1508 N N . GLY A 1 202 ? -12.241 18.577 16.751 1.00 69.12 202 GLY A N 1
ATOM 1509 C CA . GLY A 1 202 ? -13.108 19.713 17.093 1.00 69.12 202 GLY A CA 1
ATOM 1510 C C . GLY A 1 202 ? -13.043 20.148 18.564 1.00 69.12 202 GLY A C 1
ATOM 1511 O O . GLY A 1 202 ? -13.421 21.271 18.892 1.00 69.12 202 GLY A O 1
ATOM 1512 N N . LYS A 1 203 ? -12.543 19.287 19.462 1.00 58.94 203 LYS A N 1
ATOM 1513 C CA . LYS A 1 203 ? -12.308 19.614 20.881 1.00 58.94 203 LYS A CA 1
ATOM 1514 C C . LYS A 1 203 ? -10.890 20.105 21.170 1.00 58.94 203 LYS A C 1
ATOM 1516 O O . LYS A 1 203 ? -10.657 20.648 22.248 1.00 58.94 203 LYS A O 1
ATOM 1521 N N . SER A 1 204 ? -9.952 19.919 20.244 1.00 48.34 204 SER A N 1
ATOM 1522 C CA . SER A 1 204 ? -8.529 20.126 20.499 1.00 48.34 204 SER A CA 1
ATOM 1523 C C . SER A 1 204 ? -8.052 21.459 19.922 1.00 48.34 204 SER A C 1
ATOM 1525 O O . SER A 1 204 ? -7.474 21.527 18.840 1.00 48.34 204 SER A O 1
ATOM 1527 N N . SER A 1 205 ? -8.263 22.557 20.654 1.00 40.81 205 SER A N 1
ATOM 1528 C CA . SER A 1 205 ? -7.439 23.749 20.439 1.00 40.81 205 SER A CA 1
ATOM 1529 C C . SER A 1 205 ? -6.059 23.493 21.059 1.00 40.81 205 SER A C 1
ATOM 1531 O O . SER A 1 205 ? -5.904 23.608 22.270 1.00 40.81 205 SER A O 1
ATOM 1533 N N . ALA A 1 206 ? -5.096 23.106 20.219 1.00 47.19 206 ALA A N 1
ATOM 1534 C CA . ALA A 1 206 ? -3.643 23.127 20.426 1.00 47.19 206 ALA A CA 1
ATOM 1535 C C . ALA A 1 206 ? -3.102 22.770 21.832 1.00 47.19 206 ALA A C 1
ATOM 1537 O O . ALA A 1 206 ? -3.045 23.623 22.712 1.00 47.19 206 ALA A O 1
ATOM 1538 N N . SER A 1 207 ? -2.528 21.571 21.999 1.00 42.94 207 SER A N 1
ATOM 1539 C CA . SER A 1 207 ? -1.365 21.385 22.884 1.00 42.94 207 SER A CA 1
ATOM 1540 C C . SER A 1 207 ? -0.657 20.056 22.615 1.00 42.94 207 SER A C 1
ATOM 1542 O O . SER A 1 207 ? -1.297 19.034 22.384 1.00 42.94 207 SER A O 1
ATOM 1544 N N . SER A 1 208 ? 0.675 20.081 22.611 1.00 48.78 208 SER A N 1
ATOM 1545 C CA . SER A 1 208 ? 1.548 18.949 22.301 1.00 48.78 208 SER A CA 1
ATOM 1546 C C . SER A 1 208 ? 1.313 17.761 23.239 1.00 48.78 208 SER A C 1
ATOM 1548 O O . SER A 1 208 ? 1.471 17.891 24.454 1.00 48.78 208 SER A O 1
ATOM 1550 N N . ALA A 1 209 ? 1.014 16.597 22.660 1.00 50.31 209 ALA A N 1
ATOM 1551 C CA . ALA A 1 209 ? 1.136 15.305 23.329 1.00 50.31 209 ALA A CA 1
ATOM 1552 C C . ALA A 1 209 ? 2.548 15.132 23.939 1.00 50.31 209 ALA A C 1
ATOM 1554 O O . ALA A 1 209 ? 3.496 15.768 23.458 1.00 50.31 209 ALA A O 1
ATOM 1555 N N . PRO A 1 210 ? 2.711 14.285 24.975 1.00 44.03 210 PRO A N 1
ATOM 1556 C CA . PRO A 1 210 ? 4.035 13.943 25.472 1.00 44.03 210 PRO A CA 1
ATOM 1557 C C . PRO A 1 210 ? 4.891 13.399 24.320 1.00 44.03 210 PRO A C 1
ATOM 1559 O O . PRO A 1 210 ? 4.395 12.679 23.457 1.00 44.03 210 PRO A O 1
ATOM 1562 N N . VAL A 1 211 ? 6.142 13.862 24.304 1.00 48.44 211 VAL A N 1
ATOM 1563 C CA . VAL A 1 211 ? 7.232 13.632 23.345 1.00 48.44 211 VAL A CA 1
ATOM 1564 C C . VAL A 1 211 ? 7.014 12.421 22.429 1.00 48.44 211 VAL A C 1
ATOM 1566 O O . VAL A 1 211 ? 6.937 11.287 22.887 1.00 48.44 211 VAL A O 1
ATOM 1569 N N . GLN A 1 212 ? 6.957 12.687 21.117 1.00 47.16 212 GLN A N 1
ATOM 1570 C CA . GLN A 1 212 ? 7.036 11.648 20.088 1.00 47.16 212 GLN A CA 1
ATOM 1571 C C . GLN A 1 212 ? 8.262 10.767 20.365 1.00 47.16 212 GLN A C 1
ATOM 1573 O O . GLN A 1 212 ? 9.333 11.346 20.584 1.00 47.16 212 GLN A O 1
ATOM 1578 N N . PRO A 1 213 ? 8.170 9.425 20.290 1.00 39.03 213 PRO A N 1
ATOM 1579 C CA . PRO A 1 213 ? 9.374 8.623 20.227 1.00 39.03 213 PRO A CA 1
ATOM 1580 C C . PRO A 1 213 ? 10.173 9.115 19.028 1.00 39.03 213 PRO A C 1
ATOM 1582 O O . PRO A 1 213 ? 9.633 9.290 17.925 1.00 39.03 213 PRO A O 1
ATOM 1585 N N . ALA A 1 214 ? 11.439 9.447 19.259 1.00 37.53 214 ALA A N 1
ATOM 1586 C CA . ALA A 1 214 ? 12.287 9.905 18.180 1.00 37.53 214 ALA A CA 1
ATOM 1587 C C . ALA A 1 214 ? 12.270 8.800 17.122 1.00 37.53 214 ALA A C 1
ATOM 1589 O O . ALA A 1 214 ? 12.665 7.670 17.410 1.00 37.53 214 ALA A O 1
ATOM 1590 N N . ARG A 1 215 ? 11.832 9.108 15.888 1.00 40.44 215 ARG A N 1
ATOM 1591 C CA . ARG A 1 215 ? 12.214 8.283 14.735 1.00 40.44 215 ARG A CA 1
ATOM 1592 C C . ARG A 1 215 ? 13.713 8.125 14.869 1.00 40.44 215 ARG A C 1
ATOM 1594 O O . ARG A 1 215 ? 14.415 9.132 14.781 1.00 40.44 215 ARG A O 1
ATOM 1601 N N . SER A 1 216 ? 14.172 6.918 15.192 1.00 35.66 216 SER A N 1
ATOM 1602 C CA . SER A 1 216 ? 15.574 6.687 15.487 1.00 35.66 216 SER A CA 1
ATOM 1603 C C . SER A 1 216 ? 16.355 7.180 14.280 1.00 35.66 216 SER A C 1
ATOM 1605 O O . SER A 1 216 ? 16.291 6.590 13.201 1.00 35.66 216 SER A O 1
ATOM 1607 N N . ALA A 1 217 ? 17.022 8.324 14.430 1.00 37.84 217 ALA A N 1
ATOM 1608 C CA . ALA A 1 217 ? 17.979 8.764 13.443 1.00 37.84 217 ALA A CA 1
ATOM 1609 C C . ALA A 1 217 ? 18.990 7.617 13.301 1.00 37.84 217 ALA A C 1
ATOM 1611 O O . ALA A 1 217 ? 19.365 7.026 14.323 1.00 37.84 217 ALA A O 1
ATOM 1612 N N . PRO A 1 218 ? 19.417 7.254 12.080 1.00 38.31 218 PRO A N 1
ATOM 1613 C CA . PRO A 1 218 ? 20.501 6.299 11.938 1.00 38.31 218 PRO A CA 1
ATOM 1614 C C . PRO A 1 218 ? 21.672 6.805 12.783 1.00 38.31 218 PRO A C 1
ATOM 1616 O O . PRO A 1 218 ? 22.056 7.974 12.684 1.00 38.31 218 PRO A O 1
ATOM 1619 N N . ALA A 1 219 ? 22.177 5.944 13.669 1.00 36.69 219 ALA A N 1
ATOM 1620 C CA . ALA A 1 219 ? 23.301 6.270 14.531 1.00 36.69 219 ALA A CA 1
ATOM 1621 C C . ALA A 1 219 ? 24.431 6.888 13.686 1.00 36.69 219 ALA A C 1
ATOM 1623 O O . ALA A 1 219 ? 24.697 6.389 12.585 1.00 36.69 219 ALA A O 1
ATOM 1624 N N . PRO A 1 220 ? 25.106 7.955 14.153 1.00 40.75 220 PRO A N 1
ATOM 1625 C CA . PRO A 1 220 ? 26.270 8.463 13.448 1.00 40.75 220 PRO A CA 1
ATOM 1626 C C . PRO A 1 220 ? 27.274 7.320 13.283 1.00 40.75 220 PRO A C 1
ATOM 1628 O O . PRO A 1 220 ? 27.564 6.592 14.237 1.00 40.75 220 PRO A O 1
ATOM 1631 N N . ALA A 1 221 ? 27.766 7.143 12.054 1.00 44.50 221 ALA A N 1
ATOM 1632 C CA . ALA A 1 221 ? 28.767 6.138 11.725 1.00 44.50 221 ALA A CA 1
ATOM 1633 C C . ALA A 1 221 ? 29.910 6.179 12.758 1.00 44.50 221 ALA A C 1
ATOM 1635 O O . ALA A 1 221 ? 30.353 7.276 13.119 1.00 44.50 221 ALA A O 1
ATOM 1636 N N . PRO A 1 222 ? 30.400 5.026 13.254 1.00 42.31 222 PRO A N 1
ATOM 1637 C CA . PRO A 1 222 ? 31.479 5.028 14.227 1.00 42.31 222 PRO A CA 1
ATOM 1638 C C . PRO A 1 222 ? 32.685 5.761 13.638 1.00 42.31 222 PRO A C 1
ATOM 1640 O O . PRO A 1 222 ? 33.161 5.430 12.548 1.00 42.31 222 PRO A O 1
ATOM 1643 N N . ALA A 1 223 ? 33.157 6.773 14.369 1.00 43.62 223 ALA A N 1
ATOM 1644 C CA . ALA A 1 223 ? 34.342 7.535 14.021 1.00 43.62 223 ALA A CA 1
ATOM 1645 C C . ALA A 1 223 ? 35.495 6.572 13.712 1.00 43.62 223 ALA A C 1
ATOM 1647 O O . ALA A 1 223 ? 35.836 5.689 14.505 1.00 43.62 223 ALA A O 1
ATOM 1648 N N . ARG A 1 224 ? 36.068 6.737 12.519 1.00 43.38 224 ARG A N 1
ATOM 1649 C CA . ARG A 1 224 ? 37.224 5.988 12.035 1.00 43.38 224 ARG A CA 1
ATOM 1650 C C . ARG A 1 224 ? 38.329 6.128 13.084 1.00 43.38 224 ARG A C 1
ATOM 1652 O O . ARG A 1 224 ? 38.842 7.225 13.277 1.00 43.38 224 ARG A O 1
ATOM 1659 N N . ARG A 1 225 ? 38.664 5.039 13.788 1.00 40.12 225 ARG A N 1
ATOM 1660 C CA . ARG A 1 225 ? 39.822 5.001 14.690 1.00 40.12 225 ARG A CA 1
ATOM 1661 C C . ARG A 1 225 ? 41.047 5.413 13.883 1.00 40.12 225 ARG A C 1
ATOM 1663 O O . ARG A 1 225 ? 41.492 4.676 13.004 1.00 40.12 225 ARG A O 1
ATOM 1670 N N . GLU A 1 2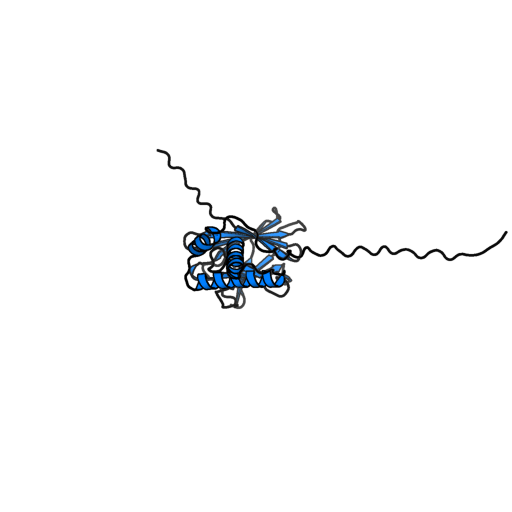26 ? 41.552 6.603 14.165 1.00 41.56 226 GLU A N 1
ATOM 1671 C CA . GLU A 1 226 ? 42.829 7.065 13.659 1.00 41.56 226 GLU A CA 1
ATOM 1672 C C . GLU A 1 226 ? 43.898 6.137 14.245 1.00 41.56 226 GLU A C 1
ATOM 1674 O O . GLU A 1 226 ? 44.079 6.043 15.461 1.00 41.56 226 GLU A O 1
ATOM 1679 N N . VAL A 1 227 ? 44.527 5.341 13.381 1.00 42.88 227 VAL A N 1
ATOM 1680 C CA . VAL A 1 227 ? 45.633 4.468 13.766 1.00 42.88 227 VAL A CA 1
ATOM 1681 C C . VAL A 1 227 ? 46.817 5.379 14.061 1.00 42.88 227 VAL A C 1
ATOM 1683 O O . VAL A 1 227 ? 47.530 5.798 13.152 1.00 42.88 227 VAL A O 1
ATOM 1686 N N . VAL A 1 228 ? 47.007 5.715 15.337 1.00 44.66 228 VAL A N 1
ATOM 1687 C CA . VAL A 1 228 ? 48.230 6.362 15.813 1.00 44.66 228 VAL A CA 1
ATOM 1688 C C . VAL A 1 228 ? 49.387 5.399 15.548 1.00 44.66 228 VAL A C 1
ATOM 1690 O O . VAL A 1 228 ? 49.452 4.308 16.117 1.00 44.66 228 VAL A O 1
ATOM 1693 N N . ALA A 1 229 ? 50.271 5.789 14.632 1.00 47.31 229 ALA A N 1
ATOM 1694 C CA . ALA A 1 229 ? 51.480 5.047 14.312 1.00 47.31 229 ALA A CA 1
ATOM 1695 C C . ALA A 1 229 ? 52.381 4.927 15.559 1.00 47.31 229 ALA A C 1
ATOM 1697 O O . ALA A 1 229 ? 52.519 5.899 16.308 1.00 47.31 229 ALA A O 1
ATOM 1698 N N . PRO A 1 230 ? 53.010 3.765 15.807 1.00 45.59 230 PRO A N 1
ATOM 1699 C CA . PRO A 1 230 ? 53.928 3.618 16.927 1.00 45.59 230 PRO A CA 1
ATOM 1700 C C . PRO A 1 230 ? 55.204 4.455 16.707 1.00 45.59 230 PRO A C 1
ATOM 1702 O O . PRO A 1 230 ? 55.658 4.595 15.567 1.00 45.59 230 PRO A O 1
ATOM 1705 N N . PRO A 1 231 ? 55.812 4.994 17.780 1.00 43.97 231 PRO A N 1
ATOM 1706 C CA . PRO A 1 231 ? 57.015 5.811 17.670 1.00 43.97 231 PRO A CA 1
ATOM 1707 C C . PRO A 1 231 ? 58.222 4.981 17.194 1.00 43.97 231 PRO A C 1
ATOM 1709 O O . PRO A 1 231 ? 58.322 3.790 17.516 1.00 43.97 231 PRO A O 1
ATOM 1712 N N . PRO A 1 232 ? 59.170 5.588 16.455 1.00 41.41 232 PRO A N 1
ATOM 1713 C CA . PRO A 1 232 ? 60.366 4.893 16.003 1.00 41.41 232 PRO A CA 1
ATOM 1714 C C . PRO A 1 232 ? 61.267 4.518 17.187 1.00 41.41 232 PRO A C 1
ATOM 1716 O O . PRO A 1 232 ? 61.543 5.325 18.076 1.00 41.41 232 PRO A O 1
ATOM 1719 N N . ARG A 1 233 ? 61.747 3.269 17.178 1.00 41.69 233 ARG A N 1
ATOM 1720 C CA . ARG A 1 233 ? 62.775 2.769 18.099 1.00 41.69 233 ARG A CA 1
ATOM 1721 C C . ARG A 1 233 ? 64.066 3.567 17.916 1.00 41.69 233 ARG A C 1
ATOM 1723 O O . ARG A 1 233 ? 64.602 3.628 16.815 1.00 41.69 233 ARG A O 1
ATOM 1730 N N . GLY A 1 234 ? 64.576 4.119 19.013 1.00 39.69 234 GLY A N 1
ATOM 1731 C CA . GLY A 1 234 ? 65.897 4.731 19.054 1.00 39.69 234 GLY A CA 1
ATOM 1732 C C . GLY A 1 234 ? 67.020 3.716 18.811 1.00 39.69 234 GLY A C 1
ATOM 1733 O O . GLY A 1 234 ? 67.003 2.610 19.349 1.00 39.69 234 GLY A O 1
ATOM 1734 N N . ALA A 1 235 ? 68.012 4.144 18.036 1.00 40.28 235 ALA A N 1
ATOM 1735 C CA . ALA A 1 235 ? 69.390 3.665 18.059 1.00 40.28 235 ALA A CA 1
ATOM 1736 C C . ALA A 1 235 ? 70.245 4.935 18.241 1.00 40.28 235 ALA A C 1
ATOM 1738 O O . ALA A 1 235 ? 70.120 5.878 17.471 1.00 40.28 235 ALA A O 1
ATOM 1739 N N . ALA A 1 236 ? 70.836 5.152 19.414 1.00 40.53 236 ALA A N 1
ATOM 1740 C CA . ALA A 1 236 ? 72.162 4.659 19.781 1.00 40.53 236 ALA A CA 1
ATOM 1741 C C . ALA A 1 236 ? 73.293 5.298 18.946 1.00 40.53 236 ALA A C 1
ATOM 1743 O O . ALA A 1 236 ? 73.656 4.785 17.898 1.00 40.53 236 ALA A O 1
ATOM 1744 N N . GLY A 1 237 ? 73.863 6.377 19.497 1.00 34.88 237 GLY A N 1
ATOM 1745 C CA . GLY A 1 237 ? 75.291 6.445 19.828 1.00 34.88 237 GLY A CA 1
ATOM 1746 C C . GLY A 1 237 ? 76.288 6.932 18.770 1.00 34.88 237 GLY A C 1
ATOM 1747 O O . GLY A 1 237 ? 76.411 6.350 17.701 1.00 34.88 237 GLY A O 1
ATOM 1748 N N . GLY A 1 238 ? 77.129 7.883 19.194 1.00 39.84 238 GLY A N 1
ATOM 1749 C CA . GLY A 1 238 ? 78.557 7.881 18.862 1.00 39.84 238 GLY A CA 1
ATOM 1750 C C . GLY A 1 238 ? 79.103 9.189 18.295 1.00 39.84 238 GLY A C 1
ATOM 1751 O O . GLY A 1 238 ? 78.826 9.503 17.142 1.00 39.84 238 GLY A O 1
ATOM 1752 N N . GLY A 1 239 ? 79.949 9.875 19.074 1.00 36.53 239 GLY A N 1
ATOM 1753 C CA . GLY A 1 239 ? 80.860 10.924 18.598 1.00 36.53 239 GLY A CA 1
ATOM 1754 C C . GLY A 1 239 ? 80.826 12.191 19.423 1.00 36.53 239 GLY A C 1
ATOM 1755 O O . GLY A 1 239 ? 80.121 13.121 18.987 1.00 36.53 239 GLY A O 1
#

InterPro domains:
  IPR055495 Alpha-glucan water dikinase, DUF7067 [PF23229] (149-201)
  IPR056301 Alpha-glucan water dikinase-like, N-terminal Ig-like domain [PF23166] (51-139)

Secondary structure (DSSP, 8-state):
------------EEEEEEEETTEEEEEEEEE-TTS-EEEEEEEEETT-SS---EEEEEEEEPTTT-SEEPPPGGGPPTT-EEETTTEEEEEPEEETTTTEEEEEEEE-GGG---EEEEEEEETTTEEE-BTTB-EEEEPTT-TT---HHHHHHHHHHHHHHTT-----HHHHHHHHHHHHHHHHHHHHTT--HHHHHHHHTTT--S-PPS-PPP--PPPPPPP-----PPPPPP-----

Foldseek 3Di:
DDDDPPPDDQPFDWDWDDQPPQKIKIWTWGQDVQRKIKIKIKIAGPVDFWAFFKKKKKAFAAPPPPAGDHADPVQDFPPWDQDPVRTIIGGFDTDRVVRMTIDITIGHVVRLTQWMWTWMDGPDRDITAPVVHTDTGGHPPRLQPQDPVLLQLQLVVVCVVVVNDDDDQVRSVVSSVVSSVVSSVCSVVPDDPVVSCCVRVVPDPDDDDPDHDPPPDPPPDPPDPDPDDDDDDDDDDDD